Protein AF-A0AAD5G7F1-F1 (afdb_monomer_lite)

InterPro domains:
  IPR023213 Chloramphenicol acetyltransferase-like domain superfamily [G3DSA:3.30.559.10] (1-85)
  IPR023213 Chloramphenicol acetyltransferase-like domain superfamily [G3DSA:3.30.559.10] (129-311)
  IPR050317 Plant and Fungal Acyltransferase [PTHR31642] (101-298)

Sequence (312 aa):
MKVVVRESTMVRPAEESPIVNLWNSCLDLTAAKLHTRGVYFYRSSGAPNFFDLNVMKDALSRVLVAFYPMAGRFKQGEDGRLVIVTYFKCGGVSLGYGFEHHRTLLRARDPPRPVFKHIEYQPDPTSLQAPLDETKIIFSKFKLTRSQLNVLKEKSKEDGNMINYSSFEILSGHVWKCVCKARGLPNDMEIKLNFPVDARDRLQPPLPQGYFGNAVFITSAIATSGEIQSKPLWYAASKVHEALARMKNDYLKSALDYLEQHNCKKPEVNYKYTNLLIVSWARLPIHDADFGWGRPIFMGRVGIPTAGCCRA

Radius of gyration: 22.48 Å; chains: 1; bounding box: 61×42×65 Å

pLDDT: mean 85.31, std 14.45, range [26.89, 98.31]

Organism: Ambrosia artemisiifolia (NCBI:txid4212)

Foldseek 3Di:
DDDDDPDDDLQAAPADADFDWQAAALLQVACPVVDFDKDFADDFPPDPCGVPVVLVSVVVNPVCRQVVLVSWDWDQDPVRGITTGGDDDDDDDDDDDDADSRNVVLAADVLQDQPDDAPQQDDDPCLPPDPPDPDDFDDDDDDDDPVNLVVLQVLLCPPNDPDHFDSCLSVLLVVLLVVLVVQVDDQQDKAKEKEKDQCQVQAVVHNDDNHPGRRIDIWIFIDGSNCSNPPTSNVSSVSVVVRRVCSHHSNSSSVSSVCVVVVSDGDDDQQAHRYAYEYECPPPVQQVPDSPRHTTPDMDTDDDRRHRYHYD

Secondary structure (DSSP, 8-state):
-------------SS-----EEEPPHHHHHGGGT--EEEEE------TTTT-HHHHHHHHHHHHHHTGGGG-EEEE-TTS-EEEE-----------------GGGGPPPSS----S--GGGS--GGGG-----------------HHHHHHHHHGGGGGG------HHHHHHHHHHHHHHHHHT--TT-EEEEEEEEE-TTTSSSPPPTT--S--EEEEEEEEEHHHHHHS-HHHHHHHHHHHHHH-SHHHHHHHHHHHHHTTT------TTTT-EEEE--TTS-TT----SS---SEEEEES---TTEEE-

Structure (mmCIF, N/CA/C/O backbone):
data_AF-A0AAD5G7F1-F1
#
_entry.id   AF-A0AAD5G7F1-F1
#
loop_
_atom_site.group_PDB
_atom_site.id
_atom_site.type_symbol
_atom_site.label_atom_id
_atom_site.label_alt_id
_atom_site.label_comp_id
_atom_site.label_asym_id
_atom_site.label_entity_id
_atom_site.label_seq_id
_atom_site.pdbx_PDB_ins_code
_atom_site.Cartn_x
_atom_site.Cartn_y
_atom_site.Cartn_z
_atom_site.occupancy
_atom_site.B_iso_or_equiv
_atom_site.auth_seq_id
_atom_site.auth_comp_id
_atom_site.auth_asym_id
_atom_site.auth_atom_id
_atom_site.pdbx_PDB_model_num
ATOM 1 N N . MET A 1 1 ? 25.848 17.393 3.887 1.00 71.44 1 MET A N 1
ATOM 2 C CA . MET A 1 1 ? 26.324 16.524 2.786 1.00 71.44 1 MET A CA 1
ATOM 3 C C . MET A 1 1 ? 26.004 17.211 1.468 1.00 71.44 1 MET A C 1
ATOM 5 O O . MET A 1 1 ? 24.862 17.612 1.290 1.00 71.44 1 MET A O 1
ATOM 9 N N . LYS A 1 2 ? 26.989 17.401 0.584 1.00 86.56 2 LYS A N 1
ATOM 10 C CA . LYS A 1 2 ? 26.783 18.004 -0.743 1.00 86.56 2 LYS A CA 1
ATOM 11 C C . LYS A 1 2 ? 26.551 16.883 -1.756 1.00 86.56 2 LYS A C 1
ATOM 13 O O . LYS A 1 2 ? 27.372 15.977 -1.844 1.00 86.56 2 LYS A O 1
ATOM 18 N N . VAL A 1 3 ? 25.442 16.936 -2.488 1.00 85.69 3 VAL A N 1
ATOM 19 C CA . VAL A 1 3 ? 25.128 15.999 -3.578 1.00 85.69 3 VAL A CA 1
ATOM 20 C C . VAL A 1 3 ? 25.291 16.749 -4.894 1.00 85.69 3 VAL A C 1
ATOM 22 O O . VAL A 1 3 ? 24.765 17.850 -5.036 1.00 85.69 3 VAL A O 1
ATOM 25 N N . VAL A 1 4 ? 26.040 16.175 -5.836 1.00 90.12 4 VAL A N 1
ATOM 26 C CA . VAL A 1 4 ? 26.286 16.761 -7.161 1.00 90.12 4 VAL A CA 1
ATOM 27 C C . VAL A 1 4 ? 25.905 15.734 -8.215 1.00 90.12 4 VAL A C 1
ATOM 29 O O . VAL A 1 4 ? 26.398 14.607 -8.187 1.00 90.12 4 VAL A O 1
ATOM 32 N N . VAL A 1 5 ? 25.028 16.122 -9.139 1.00 88.12 5 VAL A N 1
ATOM 33 C CA . VAL A 1 5 ? 24.661 15.288 -10.286 1.00 88.12 5 VAL A CA 1
ATOM 34 C C . VAL A 1 5 ? 25.849 15.238 -11.242 1.00 88.12 5 VAL A C 1
ATOM 36 O O . VAL A 1 5 ? 26.347 16.280 -11.662 1.00 88.12 5 VAL A O 1
ATOM 39 N N . ARG A 1 6 ? 26.323 14.029 -11.553 1.00 88.31 6 ARG A N 1
ATOM 40 C CA . ARG A 1 6 ? 27.421 13.804 -12.507 1.00 88.31 6 ARG A CA 1
ATOM 41 C C . ARG A 1 6 ? 26.917 13.517 -13.915 1.00 88.31 6 ARG A C 1
ATOM 43 O O . ARG A 1 6 ? 27.520 13.980 -14.871 1.00 88.31 6 ARG A O 1
ATOM 50 N N . GLU A 1 7 ? 25.809 12.794 -14.025 1.00 89.81 7 GLU A N 1
ATOM 51 C CA . GLU A 1 7 ? 25.190 12.433 -15.296 1.00 89.81 7 GLU A CA 1
ATOM 52 C C . GLU A 1 7 ? 23.664 12.341 -15.132 1.00 89.81 7 GLU A C 1
ATOM 54 O O . GLU A 1 7 ? 23.169 12.017 -14.050 1.00 89.81 7 GLU A O 1
ATOM 59 N N . SER A 1 8 ? 22.926 12.628 -16.206 1.00 90.25 8 SER A N 1
ATOM 60 C CA . SER A 1 8 ? 21.484 12.405 -16.333 1.00 90.25 8 SER A CA 1
ATOM 61 C C . SER A 1 8 ? 21.195 11.864 -17.732 1.00 90.25 8 SER A C 1
ATOM 63 O O . SER A 1 8 ? 21.595 12.475 -18.722 1.00 90.25 8 SER A O 1
ATOM 65 N N . THR A 1 9 ? 20.508 10.725 -17.821 1.00 89.56 9 THR A N 1
ATOM 66 C CA . THR A 1 9 ? 20.287 10.012 -19.088 1.00 89.56 9 THR A CA 1
ATOM 67 C C . THR A 1 9 ? 18.846 9.524 -19.178 1.00 89.56 9 THR A C 1
ATOM 69 O O . THR A 1 9 ? 18.313 8.956 -18.225 1.00 89.56 9 THR A O 1
ATOM 72 N N . MET A 1 10 ? 18.219 9.689 -20.344 1.00 90.75 10 MET A N 1
ATOM 73 C CA . MET A 1 10 ? 16.926 9.073 -20.653 1.00 90.75 10 MET A CA 1
ATOM 74 C C . MET A 1 10 ? 17.156 7.677 -21.245 1.00 90.75 10 MET A C 1
ATOM 76 O O . MET A 1 10 ? 17.417 7.550 -22.440 1.00 90.75 10 MET A O 1
ATOM 80 N N . VAL A 1 11 ? 17.066 6.636 -20.416 1.00 91.00 11 VAL A N 1
ATOM 81 C CA . VAL A 1 11 ? 17.175 5.239 -20.868 1.00 91.00 11 VAL A CA 1
ATOM 82 C C . VAL A 1 11 ? 15.866 4.813 -21.537 1.00 91.00 11 VAL A C 1
ATOM 84 O O . VAL A 1 11 ? 14.783 5.027 -20.991 1.00 91.00 11 VAL A O 1
ATOM 87 N N . ARG A 1 12 ? 15.966 4.233 -22.733 1.00 92.00 12 ARG A N 1
ATOM 88 C CA . ARG A 1 12 ? 14.833 3.710 -23.512 1.00 92.00 12 ARG A CA 1
ATOM 89 C C . ARG A 1 12 ? 14.825 2.175 -23.459 1.00 92.00 12 ARG A C 1
ATOM 91 O O . ARG A 1 12 ? 15.870 1.607 -23.138 1.00 92.00 12 ARG A O 1
ATOM 98 N N . PRO A 1 13 ? 13.693 1.510 -23.762 1.00 93.25 13 PRO A N 1
ATOM 99 C CA . PRO A 1 13 ? 13.686 0.069 -24.003 1.00 93.25 13 PRO A CA 1
ATOM 100 C C . PRO A 1 13 ? 14.769 -0.331 -25.016 1.00 93.25 13 PRO A C 1
ATOM 102 O O . PRO A 1 13 ? 15.014 0.409 -25.969 1.00 93.25 13 PRO A O 1
ATOM 105 N N . ALA A 1 14 ? 15.432 -1.466 -24.783 1.00 91.94 14 ALA A N 1
ATOM 106 C CA . ALA A 1 14 ? 16.496 -1.975 -25.654 1.00 91.94 14 ALA A CA 1
ATOM 107 C C . ALA A 1 14 ? 15.973 -2.404 -27.034 1.00 91.94 14 ALA A C 1
ATOM 109 O O . ALA A 1 14 ? 16.701 -2.350 -28.020 1.00 91.94 14 ALA A O 1
ATOM 110 N N . GLU A 1 15 ? 14.705 -2.803 -27.084 1.00 89.75 15 GLU A N 1
ATOM 111 C CA . GLU A 1 15 ? 14.003 -3.287 -28.268 1.00 89.75 15 GLU A CA 1
ATOM 112 C C . GLU A 1 15 ? 12.692 -2.518 -28.450 1.00 89.75 15 GLU A C 1
ATOM 114 O O . GLU A 1 15 ? 12.230 -1.801 -27.551 1.00 89.75 15 GLU A O 1
ATOM 119 N N . GLU A 1 16 ? 12.077 -2.667 -29.621 1.00 85.06 16 GLU A N 1
ATOM 120 C CA . GLU A 1 16 ? 10.782 -2.063 -29.897 1.00 85.06 16 GLU A CA 1
ATOM 121 C C . GLU A 1 16 ? 9.713 -2.619 -28.949 1.00 85.06 16 GLU A C 1
ATOM 123 O O . GLU A 1 16 ? 9.695 -3.800 -28.594 1.00 85.06 16 GLU A O 1
ATOM 128 N N . SER A 1 17 ? 8.819 -1.738 -28.506 1.00 81.75 17 SER A N 1
ATOM 129 C CA . SER A 1 17 ? 7.751 -2.086 -27.572 1.00 81.75 17 SER A CA 1
ATOM 130 C C . SER A 1 17 ? 6.394 -1.688 -28.141 1.00 81.75 17 SER A C 1
ATOM 132 O O . SER A 1 17 ? 6.320 -0.739 -28.928 1.00 81.75 17 SER A O 1
ATOM 134 N N . PRO A 1 18 ? 5.307 -2.380 -27.753 1.00 84.31 18 PRO A N 1
ATOM 135 C CA . PRO A 1 18 ? 3.974 -2.064 -28.243 1.00 84.31 18 PRO A CA 1
ATOM 136 C C . PRO A 1 18 ? 3.615 -0.592 -28.029 1.00 84.31 18 PRO A C 1
ATOM 138 O O . PRO A 1 18 ? 3.772 -0.053 -26.930 1.00 84.31 18 PRO A O 1
A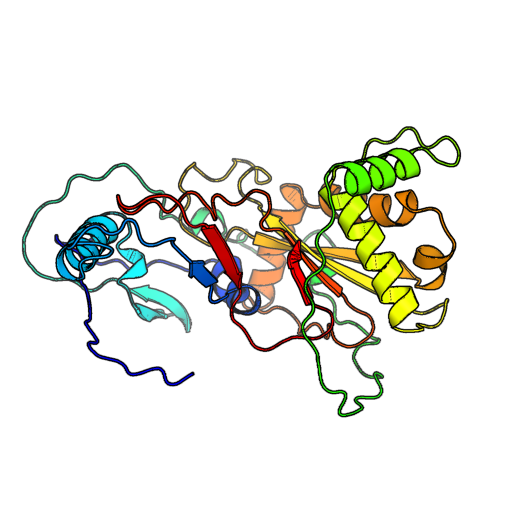TOM 141 N N . ILE A 1 19 ? 3.090 0.047 -29.075 1.00 82.56 19 ILE A N 1
ATOM 142 C CA . ILE A 1 19 ? 2.521 1.397 -29.019 1.00 82.56 19 ILE A CA 1
ATOM 143 C C . ILE A 1 19 ? 1.034 1.246 -28.720 1.00 82.56 19 ILE A C 1
ATOM 145 O O . ILE A 1 19 ? 0.246 0.898 -29.598 1.00 82.56 19 ILE A O 1
ATOM 149 N N . VAL A 1 20 ? 0.654 1.467 -27.465 1.00 84.19 20 VAL A N 1
ATOM 150 C CA . VAL A 1 20 ? -0.713 1.245 -26.986 1.00 84.19 20 VAL A CA 1
ATOM 151 C C . VAL A 1 20 ? -1.160 2.364 -26.053 1.00 84.19 20 VAL A C 1
ATOM 153 O O . VAL A 1 20 ? -0.359 2.969 -25.338 1.00 84.19 20 VAL A O 1
ATOM 156 N N . ASN A 1 21 ? -2.470 2.612 -26.043 1.00 82.50 21 ASN A N 1
ATOM 157 C CA . ASN A 1 21 ? -3.124 3.461 -25.054 1.00 82.50 21 ASN A CA 1
ATOM 158 C C . ASN A 1 21 ? -3.635 2.572 -23.917 1.00 82.50 21 ASN A C 1
ATOM 160 O O . ASN A 1 21 ? -4.675 1.924 -24.037 1.00 82.50 21 ASN A O 1
ATOM 164 N N . LEU A 1 22 ? -2.906 2.532 -22.806 1.00 85.62 22 LEU A N 1
ATOM 165 C CA . LEU A 1 22 ? -3.297 1.747 -21.640 1.00 85.62 22 LEU A CA 1
ATOM 166 C C . LEU A 1 22 ? -4.287 2.542 -20.789 1.00 85.62 22 LEU A C 1
ATOM 168 O O . LEU A 1 22 ? -3.953 3.581 -20.210 1.00 85.62 22 LEU A O 1
ATOM 172 N N . TRP A 1 23 ? -5.509 2.024 -20.705 1.00 88.81 23 TRP A N 1
ATOM 173 C CA . TRP A 1 23 ? -6.571 2.559 -19.859 1.00 88.81 23 TRP A CA 1
ATOM 174 C C . TRP A 1 23 ? -6.216 2.430 -18.370 1.00 88.81 23 TRP A C 1
ATOM 176 O O . TRP A 1 23 ? -5.774 1.371 -17.930 1.00 88.81 23 TRP A O 1
ATOM 186 N N . ASN A 1 24 ? -6.442 3.481 -17.578 1.00 87.44 24 ASN A N 1
ATOM 187 C CA . ASN A 1 24 ? -6.218 3.458 -16.129 1.00 87.44 24 ASN A CA 1
ATOM 188 C C . ASN A 1 24 ? -7.506 3.158 -15.360 1.00 87.44 24 ASN A C 1
ATOM 190 O O . ASN A 1 24 ? -8.530 3.806 -15.579 1.00 87.44 24 ASN A O 1
ATOM 194 N N . SER A 1 25 ? -7.445 2.245 -14.391 1.00 91.44 25 SER A N 1
ATOM 195 C CA . SER A 1 25 ? -8.551 2.006 -13.456 1.00 91.44 25 SER A CA 1
ATOM 196 C C . SER A 1 25 ? -8.737 3.174 -12.481 1.00 91.44 25 SER A C 1
ATOM 198 O O . SER A 1 25 ? -7.824 3.979 -12.286 1.00 91.44 25 SER A O 1
ATOM 200 N N . CYS A 1 26 ? -9.886 3.263 -11.798 1.00 91.50 26 CYS A N 1
ATOM 201 C CA . CYS A 1 26 ? -10.032 4.248 -10.718 1.00 91.50 26 CYS A CA 1
ATOM 202 C C . CYS A 1 26 ? -8.978 4.053 -9.612 1.00 91.50 26 CYS A C 1
ATOM 204 O O . CYS A 1 26 ? -8.586 5.012 -8.943 1.00 91.50 26 CYS A O 1
ATOM 206 N N . LEU A 1 27 ? -8.478 2.830 -9.411 1.00 91.19 27 LEU A N 1
ATOM 207 C CA . LEU A 1 27 ? -7.400 2.581 -8.455 1.00 91.19 27 LEU A CA 1
ATOM 208 C C . LEU A 1 27 ? -6.067 3.156 -8.931 1.00 91.19 27 LEU A C 1
ATOM 210 O O . LEU A 1 27 ? -5.314 3.662 -8.106 1.00 91.19 27 LEU A O 1
ATOM 214 N N . ASP A 1 28 ? -5.799 3.158 -10.236 1.00 88.88 28 ASP A N 1
ATOM 215 C CA . ASP A 1 28 ? -4.615 3.809 -10.804 1.00 88.88 28 ASP A CA 1
ATOM 216 C C . ASP A 1 28 ? -4.677 5.328 -10.665 1.00 88.88 28 ASP A C 1
ATOM 218 O O . ASP A 1 28 ? -3.714 5.954 -10.223 1.00 88.88 28 ASP A O 1
ATOM 222 N N . LEU A 1 29 ? -5.839 5.915 -10.958 1.00 86.12 29 LEU A N 1
ATOM 223 C CA . LEU A 1 29 ? -6.051 7.361 -10.873 1.00 86.12 29 LEU A CA 1
ATOM 224 C C . LEU A 1 29 ? -5.995 7.877 -9.427 1.00 86.12 29 LEU A C 1
ATOM 226 O O . LEU A 1 29 ? -5.575 9.005 -9.176 1.00 86.12 29 LEU A O 1
ATOM 230 N N . THR A 1 30 ? -6.360 7.040 -8.453 1.00 82.94 30 THR A N 1
ATOM 231 C CA . THR A 1 30 ? -6.379 7.417 -7.030 1.00 82.94 30 THR A CA 1
ATOM 232 C C . THR A 1 30 ? -5.113 7.035 -6.255 1.00 82.94 30 THR A C 1
ATOM 234 O O . THR A 1 30 ? -4.977 7.408 -5.086 1.00 82.94 30 THR A O 1
ATOM 237 N N . ALA A 1 31 ? -4.171 6.311 -6.868 1.00 73.75 31 ALA A N 1
ATOM 238 C CA . ALA A 1 31 ? -2.979 5.785 -6.195 1.00 73.75 31 ALA A CA 1
ATOM 239 C C . ALA A 1 31 ? -1.938 6.850 -5.810 1.00 73.75 31 ALA A C 1
ATOM 241 O O . ALA A 1 31 ? -1.076 6.589 -4.966 1.00 73.75 31 ALA A O 1
ATOM 242 N N . ALA A 1 32 ? -2.017 8.059 -6.378 1.00 58.75 32 ALA A N 1
ATOM 243 C CA . ALA A 1 32 ? -1.009 9.110 -6.215 1.00 58.75 32 ALA A CA 1
ATOM 244 C C . ALA A 1 32 ? -0.666 9.427 -4.744 1.00 58.75 32 ALA A C 1
ATOM 246 O O . ALA A 1 32 ? 0.494 9.679 -4.425 1.00 58.75 32 ALA A O 1
ATOM 247 N N . LYS A 1 33 ? -1.637 9.331 -3.821 1.00 56.88 33 LYS A N 1
ATOM 248 C CA . LYS A 1 33 ? -1.428 9.599 -2.382 1.00 56.88 33 LYS A CA 1
ATOM 249 C C . LYS A 1 33 ? -0.606 8.514 -1.659 1.00 56.88 33 LYS A C 1
ATOM 251 O O . LYS A 1 33 ? -0.065 8.764 -0.582 1.00 56.88 33 LYS A O 1
ATOM 256 N N . LEU A 1 34 ? -0.494 7.310 -2.226 1.00 58.50 34 LEU A N 1
ATOM 257 C CA . LEU A 1 34 ? 0.314 6.211 -1.679 1.00 58.50 34 LEU A CA 1
ATOM 258 C C . LEU A 1 34 ? 1.703 6.112 -2.313 1.00 58.50 34 LEU A C 1
ATOM 260 O O . LEU A 1 34 ? 2.607 5.548 -1.681 1.00 58.50 34 LEU A O 1
ATOM 264 N N . HIS A 1 35 ? 1.878 6.681 -3.511 1.00 67.06 35 HIS A N 1
ATOM 265 C CA . HIS A 1 35 ? 3.152 6.689 -4.217 1.00 67.06 35 HIS A CA 1
ATOM 266 C C . HIS A 1 35 ? 4.261 7.254 -3.334 1.00 67.06 35 HIS A C 1
ATOM 268 O O . HIS A 1 35 ? 4.068 8.175 -2.533 1.00 67.06 35 HIS A O 1
ATOM 274 N N . THR A 1 36 ? 5.448 6.673 -3.457 1.00 68.31 36 THR A N 1
ATOM 275 C CA . THR A 1 36 ? 6.585 7.136 -2.690 1.00 68.31 36 THR A CA 1
ATOM 276 C C . THR A 1 36 ? 7.897 6.932 -3.374 1.00 68.31 36 THR A C 1
ATOM 278 O O . THR A 1 36 ? 8.096 5.978 -4.114 1.00 68.31 36 THR A O 1
ATOM 281 N N . ARG A 1 37 ? 8.833 7.793 -2.999 1.00 76.12 37 ARG A N 1
ATOM 282 C CA . ARG A 1 37 ? 10.242 7.589 -3.267 1.00 76.12 37 ARG A CA 1
ATOM 283 C C . ARG A 1 37 ? 10.793 6.624 -2.220 1.00 76.12 37 ARG A C 1
ATOM 285 O O . ARG A 1 37 ? 10.456 6.734 -1.036 1.00 76.12 37 ARG A O 1
ATOM 292 N N . GLY A 1 38 ? 11.583 5.664 -2.675 1.00 79.12 38 GLY A N 1
ATOM 293 C CA . GLY A 1 38 ? 12.376 4.771 -1.843 1.00 79.12 38 GLY A CA 1
ATOM 294 C C . GLY A 1 38 ? 13.858 5.016 -2.102 1.00 79.12 38 GLY A C 1
ATOM 295 O O . GLY A 1 38 ? 14.227 5.486 -3.176 1.00 79.12 38 GLY A O 1
ATOM 296 N N . VAL A 1 39 ? 14.699 4.714 -1.121 1.00 84.69 39 VAL A N 1
ATOM 297 C CA . VAL A 1 39 ? 16.154 4.678 -1.258 1.00 84.69 39 VAL A CA 1
ATOM 298 C C . VAL A 1 39 ? 16.645 3.334 -0.761 1.00 84.69 39 VAL A C 1
ATOM 300 O O . VAL A 1 39 ? 16.219 2.850 0.289 1.00 84.69 39 VAL A O 1
ATOM 303 N N . TYR A 1 40 ? 17.552 2.762 -1.538 1.00 87.38 40 TYR A N 1
ATOM 304 C CA . TYR A 1 40 ? 18.261 1.535 -1.235 1.00 87.38 40 TYR A CA 1
ATOM 305 C C . TYR A 1 40 ? 19.709 1.884 -0.910 1.00 87.38 40 TYR A C 1
ATOM 307 O O . TYR A 1 40 ? 20.323 2.697 -1.600 1.00 87.38 40 TYR A O 1
ATOM 315 N N . PHE A 1 41 ? 20.251 1.263 0.129 1.00 89.44 41 PHE A N 1
ATOM 316 C CA . PHE A 1 41 ? 21.659 1.356 0.484 1.00 89.44 41 PHE A CA 1
ATOM 317 C C . PHE A 1 41 ? 22.306 -0.004 0.285 1.00 89.44 41 PHE A C 1
ATOM 319 O O . PHE A 1 41 ? 21.796 -1.013 0.772 1.00 89.44 41 PHE A O 1
ATOM 326 N N . TYR A 1 42 ? 23.452 -0.005 -0.383 1.00 92.19 42 TYR A N 1
ATOM 327 C CA . TYR A 1 42 ? 24.270 -1.185 -0.628 1.00 92.19 42 TYR A CA 1
ATOM 328 C C . TYR A 1 42 ? 25.613 -1.006 0.064 1.00 92.19 42 TYR A C 1
ATOM 330 O O . TYR A 1 42 ? 26.134 0.107 0.165 1.00 92.19 42 TYR A O 1
ATOM 338 N N . ARG A 1 43 ? 26.170 -2.105 0.568 1.00 91.94 43 ARG A N 1
ATOM 339 C CA . ARG A 1 43 ? 27.540 -2.116 1.078 1.00 91.94 43 ARG A CA 1
ATOM 340 C C . ARG A 1 43 ? 28.481 -2.260 -0.114 1.00 91.94 43 ARG A C 1
ATOM 342 O O . ARG A 1 43 ? 28.245 -3.122 -0.950 1.00 91.94 43 ARG A O 1
ATOM 349 N N . SER A 1 44 ? 29.527 -1.435 -0.180 1.00 91.19 44 SER A N 1
ATOM 350 C CA . SER A 1 44 ? 30.559 -1.596 -1.210 1.00 91.19 44 SER A CA 1
ATOM 351 C C . SER A 1 44 ? 31.181 -2.985 -1.110 1.00 91.19 44 SER A C 1
ATOM 353 O O . SER A 1 44 ? 31.571 -3.405 -0.019 1.00 91.19 44 SER A O 1
ATOM 355 N N . SER A 1 45 ? 31.279 -3.678 -2.243 1.00 84.88 45 SER A N 1
ATOM 356 C CA . SER A 1 45 ? 31.995 -4.952 -2.346 1.00 84.88 45 SER A CA 1
ATOM 357 C C . SER A 1 45 ? 33.507 -4.771 -2.518 1.00 84.88 45 SER A C 1
ATOM 359 O O . SER A 1 45 ? 34.238 -5.754 -2.512 1.00 84.88 45 SER A O 1
ATOM 361 N N . GLY A 1 46 ? 33.984 -3.533 -2.710 1.00 89.69 46 GLY A N 1
ATOM 362 C CA . GLY A 1 46 ? 35.371 -3.242 -3.089 1.00 89.69 46 GLY A CA 1
ATOM 363 C C . GLY A 1 46 ? 35.698 -3.547 -4.557 1.00 89.69 46 GLY A C 1
ATOM 364 O O . GLY A 1 46 ? 36.810 -3.268 -4.995 1.00 89.69 46 GLY A O 1
ATOM 365 N N . ALA A 1 47 ? 34.747 -4.084 -5.329 1.00 90.31 47 ALA A N 1
ATOM 366 C CA . ALA A 1 47 ? 34.944 -4.356 -6.747 1.00 90.31 47 ALA A CA 1
ATOM 367 C C . ALA A 1 47 ? 35.098 -3.044 -7.547 1.00 90.31 47 ALA A C 1
ATOM 369 O O . ALA A 1 47 ? 34.342 -2.097 -7.308 1.00 90.31 47 ALA A O 1
ATOM 370 N N . PRO A 1 48 ? 36.015 -2.978 -8.532 1.00 91.00 48 PRO A N 1
ATOM 371 C CA . PRO A 1 48 ? 36.248 -1.761 -9.315 1.00 91.00 48 PRO A CA 1
ATOM 372 C C . PRO A 1 48 ? 35.039 -1.355 -10.171 1.00 91.00 48 PRO A C 1
ATOM 374 O O . PRO A 1 48 ? 34.896 -0.188 -10.516 1.00 91.00 48 PRO A O 1
ATOM 377 N N . ASN A 1 49 ? 34.152 -2.302 -10.482 1.00 92.69 49 ASN A N 1
ATOM 378 C CA . ASN A 1 49 ? 32.921 -2.092 -11.242 1.00 92.69 49 ASN A CA 1
ATOM 379 C C . ASN A 1 49 ? 31.667 -1.994 -10.352 1.00 92.69 49 ASN A C 1
ATOM 381 O O . ASN A 1 49 ? 30.563 -2.214 -10.843 1.00 92.69 49 ASN A O 1
ATOM 385 N N . PHE A 1 50 ? 31.809 -1.744 -9.044 1.00 92.06 50 PHE A N 1
ATOM 386 C CA . PHE A 1 50 ? 30.671 -1.664 -8.126 1.00 92.06 50 PHE A CA 1
ATOM 387 C C . PHE A 1 50 ? 29.655 -0.607 -8.589 1.00 92.06 50 PHE A C 1
ATOM 389 O O . PHE A 1 50 ? 29.966 0.584 -8.603 1.00 92.06 50 PHE A O 1
ATOM 396 N N . PHE A 1 51 ? 28.439 -1.047 -8.941 1.00 91.88 51 PHE A N 1
ATOM 397 C CA . PHE A 1 51 ? 27.387 -0.204 -9.528 1.00 91.88 51 PHE A CA 1
ATOM 398 C C . PHE A 1 51 ? 27.834 0.552 -10.792 1.00 91.88 51 PHE A C 1
ATOM 400 O O . PHE A 1 51 ? 27.529 1.734 -10.964 1.00 91.88 51 PHE A O 1
ATOM 407 N N . ASP A 1 52 ? 28.543 -0.137 -11.691 1.00 94.50 52 ASP A N 1
ATOM 408 C CA . ASP A 1 52 ? 28.926 0.421 -12.989 1.00 94.50 52 ASP A CA 1
ATOM 409 C C . ASP A 1 52 ? 27.714 0.987 -13.755 1.00 94.50 52 ASP A C 1
ATOM 411 O O . ASP A 1 52 ? 26.687 0.326 -13.938 1.00 94.50 52 ASP A O 1
ATOM 415 N N . LEU A 1 53 ? 27.835 2.236 -14.215 1.00 92.50 53 LEU A N 1
ATOM 416 C CA . LEU A 1 53 ? 26.728 2.965 -14.835 1.00 92.50 53 LEU A CA 1
ATOM 417 C C . LEU A 1 53 ? 26.286 2.350 -16.164 1.00 92.50 53 LEU A C 1
ATOM 419 O O . LEU A 1 53 ? 25.095 2.399 -16.475 1.00 92.50 53 LEU A O 1
ATOM 423 N N . ASN A 1 54 ? 27.209 1.794 -16.948 1.00 95.38 54 ASN A N 1
ATOM 424 C CA . ASN A 1 54 ? 26.879 1.216 -18.245 1.00 95.38 54 ASN A CA 1
ATOM 425 C C . ASN A 1 54 ? 26.126 -0.096 -18.054 1.00 95.38 54 ASN A C 1
ATOM 427 O O . ASN A 1 54 ? 25.067 -0.264 -18.652 1.00 95.38 54 ASN A O 1
ATOM 431 N N . VAL A 1 55 ? 26.595 -0.953 -17.140 1.00 95.31 55 VAL A N 1
ATOM 432 C CA . VAL A 1 55 ? 25.893 -2.188 -16.757 1.00 95.31 55 VAL A CA 1
ATOM 433 C C . VAL A 1 55 ? 24.477 -1.880 -16.263 1.00 95.31 55 VAL A C 1
ATOM 435 O O . VAL A 1 55 ? 23.518 -2.523 -16.685 1.00 95.31 55 VAL A O 1
ATOM 438 N N . MET A 1 56 ? 24.313 -0.859 -15.415 1.00 94.44 56 MET A N 1
ATOM 439 C CA . MET A 1 56 ? 23.001 -0.476 -14.881 1.00 94.44 56 MET A CA 1
ATOM 440 C C . MET A 1 56 ? 22.053 0.078 -15.956 1.00 94.44 56 MET A C 1
ATOM 442 O O . MET A 1 56 ? 20.871 -0.275 -15.969 1.00 94.44 56 MET A O 1
ATOM 446 N N . LYS A 1 57 ? 22.542 0.934 -16.866 1.00 94.94 57 LYS A N 1
ATOM 447 C CA . LYS A 1 57 ? 21.738 1.490 -17.974 1.00 94.94 57 LYS A CA 1
ATOM 448 C C . LYS A 1 57 ? 21.299 0.401 -18.951 1.00 94.94 57 LYS A C 1
ATOM 450 O O . LYS A 1 57 ? 20.143 0.390 -19.363 1.00 94.94 57 LYS A O 1
ATOM 455 N N . ASP A 1 58 ? 22.211 -0.501 -19.285 1.00 96.12 58 ASP A N 1
ATOM 456 C CA . ASP A 1 58 ? 21.990 -1.629 -20.188 1.00 96.12 58 ASP A CA 1
ATOM 457 C C . ASP A 1 58 ? 21.028 -2.677 -19.591 1.00 96.12 58 ASP A C 1
ATOM 459 O O . ASP A 1 58 ? 20.112 -3.162 -20.254 1.00 96.12 58 ASP A O 1
ATOM 463 N N . ALA A 1 59 ? 21.138 -2.967 -18.292 1.00 95.19 59 ALA A N 1
ATOM 464 C CA . ALA A 1 59 ? 20.153 -3.800 -17.605 1.00 95.19 59 ALA A CA 1
ATOM 465 C C . ALA A 1 59 ? 18.760 -3.144 -17.583 1.00 95.19 59 ALA A C 1
ATOM 467 O O . ALA A 1 59 ? 17.757 -3.813 -17.840 1.00 95.19 59 ALA A O 1
ATOM 468 N N . LEU A 1 60 ? 18.685 -1.834 -17.314 1.00 94.25 60 LEU A N 1
ATOM 469 C CA . LEU A 1 60 ? 17.421 -1.098 -17.306 1.00 94.25 60 LEU A CA 1
ATOM 470 C C . LEU A 1 60 ? 16.760 -1.079 -18.692 1.00 94.25 60 LEU A C 1
ATOM 472 O O . LEU A 1 60 ? 15.554 -1.305 -18.777 1.00 94.25 60 LEU A O 1
ATOM 476 N N . SER A 1 61 ? 17.516 -0.844 -19.768 1.00 96.00 61 SER A N 1
ATOM 477 C CA . SER A 1 61 ? 16.961 -0.830 -21.128 1.00 96.00 61 SER A CA 1
ATOM 478 C C . SER A 1 61 ? 16.335 -2.178 -21.497 1.00 96.00 61 SER A C 1
ATOM 480 O O . SER A 1 61 ? 15.227 -2.200 -22.032 1.00 96.00 61 SER A O 1
ATOM 482 N N . ARG A 1 62 ? 16.967 -3.304 -21.137 1.00 95.38 62 ARG A N 1
ATOM 483 C CA . 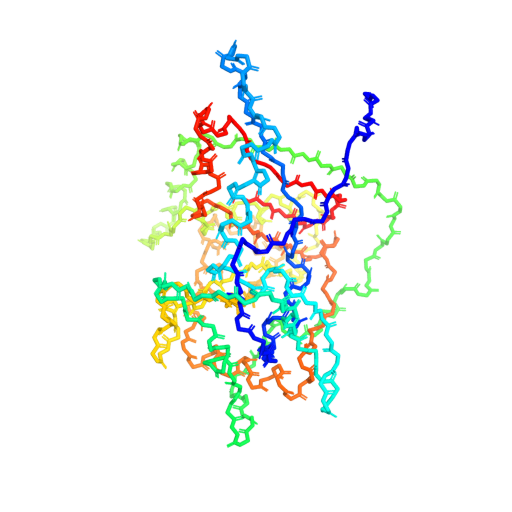ARG A 1 62 ? 16.392 -4.646 -21.340 1.00 95.38 62 ARG A CA 1
ATOM 484 C C . ARG A 1 62 ? 15.110 -4.873 -20.545 1.00 95.38 62 ARG A C 1
ATOM 486 O O . ARG A 1 62 ? 14.121 -5.346 -21.096 1.00 95.38 62 ARG A O 1
ATOM 493 N N . VAL A 1 63 ? 15.090 -4.511 -19.260 1.00 92.75 63 VAL A N 1
ATOM 494 C CA . VAL A 1 63 ? 13.898 -4.684 -18.406 1.00 92.75 63 VAL A CA 1
ATOM 495 C C . VAL A 1 63 ? 12.713 -3.872 -18.935 1.00 92.75 63 VAL A C 1
ATOM 497 O O . VAL A 1 63 ? 11.573 -4.336 -18.896 1.00 92.75 63 VAL A O 1
ATOM 500 N N . LEU A 1 64 ? 12.969 -2.679 -19.477 1.00 91.31 64 LEU A N 1
ATOM 501 C CA . LEU A 1 64 ? 11.936 -1.823 -20.058 1.00 91.31 64 LEU A CA 1
ATOM 502 C C . LEU A 1 64 ? 11.277 -2.406 -21.317 1.00 91.31 64 LEU A C 1
ATOM 504 O O . LEU A 1 64 ? 10.235 -1.892 -21.705 1.00 91.31 64 LEU A O 1
ATOM 508 N N . VAL A 1 65 ? 11.811 -3.465 -21.933 1.00 89.44 65 VAL A N 1
ATOM 509 C CA . VAL A 1 65 ? 11.119 -4.173 -23.026 1.00 89.44 65 VAL A CA 1
ATOM 510 C C . VAL A 1 65 ? 9.877 -4.885 -22.482 1.00 89.44 65 VAL A C 1
ATOM 512 O O . VAL A 1 65 ? 8.765 -4.653 -22.952 1.00 89.44 65 VAL A O 1
ATOM 515 N N . ALA A 1 66 ? 10.037 -5.675 -21.417 1.00 87.44 66 ALA A N 1
ATOM 516 C CA . ALA A 1 66 ? 8.923 -6.367 -20.766 1.00 87.44 66 ALA A CA 1
ATOM 517 C C . ALA A 1 66 ? 8.033 -5.412 -19.949 1.00 87.44 66 ALA A C 1
ATOM 519 O O . ALA A 1 66 ? 6.818 -5.578 -19.884 1.00 87.44 66 ALA A O 1
ATOM 520 N N . PHE A 1 67 ? 8.626 -4.374 -19.353 1.00 88.81 67 PHE A N 1
ATOM 521 C CA . PHE A 1 67 ? 7.925 -3.358 -18.563 1.00 88.81 67 PHE A CA 1
ATOM 522 C C . PHE A 1 67 ? 7.731 -2.048 -19.335 1.00 88.81 67 PHE A C 1
ATOM 524 O O . PHE A 1 67 ? 7.800 -0.958 -18.760 1.00 88.81 67 PHE A O 1
ATOM 531 N N . TYR A 1 68 ? 7.442 -2.142 -20.633 1.00 88.12 68 TYR A N 1
ATOM 532 C CA . TYR A 1 68 ? 7.303 -0.996 -21.534 1.00 88.12 68 TYR A CA 1
ATOM 533 C C . TYR A 1 68 ? 6.347 0.120 -21.066 1.00 88.12 68 TYR A C 1
ATOM 535 O O . TYR A 1 68 ? 6.646 1.287 -21.350 1.00 88.12 68 TYR A O 1
ATOM 543 N N . PRO A 1 69 ? 5.269 -0.128 -20.280 1.00 89.31 69 PRO A N 1
ATOM 544 C CA . PRO A 1 69 ? 4.446 0.967 -19.770 1.00 89.31 69 PRO A CA 1
ATOM 545 C C . PRO A 1 69 ? 5.220 1.930 -18.856 1.00 89.31 69 PRO A C 1
ATOM 547 O O . PRO A 1 69 ? 4.866 3.104 -18.777 1.00 89.31 69 PRO A O 1
ATOM 550 N N . MET A 1 70 ? 6.298 1.473 -18.201 1.00 87.62 70 MET A N 1
ATOM 551 C CA . MET A 1 70 ? 7.169 2.317 -17.365 1.00 87.62 70 MET A CA 1
ATOM 552 C C . MET A 1 70 ? 7.966 3.336 -18.181 1.00 87.62 70 MET A C 1
ATOM 554 O O . MET A 1 70 ? 8.342 4.382 -17.655 1.00 87.62 70 MET A O 1
ATOM 558 N N . ALA A 1 71 ? 8.207 3.052 -19.461 1.00 87.94 71 ALA A N 1
ATOM 559 C CA . ALA A 1 71 ? 8.843 3.981 -20.386 1.00 87.94 71 ALA A CA 1
ATOM 560 C C . ALA A 1 71 ? 7.827 4.927 -21.062 1.00 87.94 71 ALA A C 1
ATOM 562 O O . ALA A 1 71 ? 8.229 5.872 -21.745 1.00 87.94 71 ALA A O 1
ATOM 563 N N . GLY A 1 72 ? 6.522 4.707 -20.859 1.00 84.06 72 GLY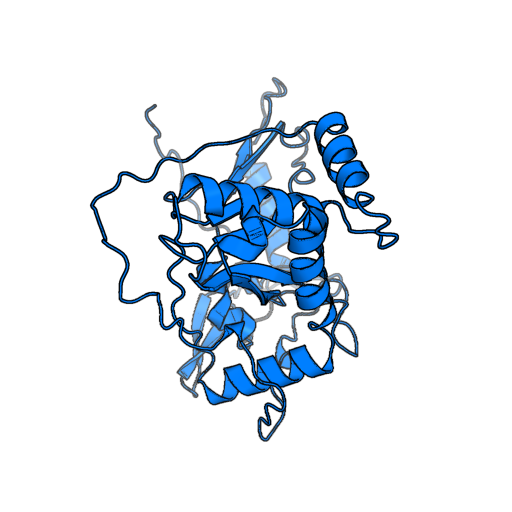 A N 1
ATOM 564 C CA . GLY A 1 72 ? 5.436 5.503 -21.430 1.00 84.06 72 GLY A CA 1
ATOM 565 C C . GLY A 1 72 ? 5.298 6.914 -20.847 1.00 84.06 72 GLY A C 1
ATOM 566 O O . GLY A 1 72 ? 6.116 7.398 -20.059 1.00 84.06 72 GLY A O 1
ATOM 567 N N . ARG A 1 73 ? 4.249 7.622 -21.267 1.00 80.25 73 ARG A N 1
ATOM 568 C CA . ARG A 1 73 ? 3.887 8.971 -20.806 1.00 80.25 73 ARG A CA 1
ATOM 569 C C . ARG A 1 73 ? 2.393 9.045 -20.525 1.00 80.25 73 ARG A C 1
ATOM 571 O O . ARG A 1 73 ? 1.604 8.398 -21.205 1.00 80.25 73 ARG A O 1
ATOM 578 N N . PHE A 1 74 ? 1.996 9.861 -19.554 1.00 78.06 74 PHE A N 1
ATOM 579 C CA . PHE A 1 74 ? 0.582 10.158 -19.346 1.00 78.06 74 PHE A CA 1
ATOM 580 C C . PHE A 1 74 ? 0.053 11.070 -20.457 1.00 78.06 74 PHE A C 1
ATOM 582 O O . PHE A 1 74 ? 0.712 12.039 -20.835 1.00 78.06 74 PHE A O 1
ATOM 589 N N . LYS A 1 75 ? -1.150 10.772 -20.946 1.00 78.19 75 LYS A N 1
ATOM 590 C CA . LYS A 1 75 ? -1.919 11.598 -21.885 1.00 78.19 75 LYS A CA 1
ATOM 591 C C . LYS A 1 75 ? -3.382 11.604 -21.441 1.00 78.19 75 LYS A C 1
ATOM 593 O O . LYS A 1 75 ? -3.840 10.628 -20.854 1.00 78.19 75 LYS A O 1
ATOM 598 N N . GLN A 1 76 ? -4.118 12.676 -21.709 1.00 79.75 76 GLN A N 1
ATOM 599 C CA . GLN A 1 76 ? -5.578 12.641 -21.597 1.00 79.75 76 GLN A CA 1
ATOM 600 C C . GLN A 1 76 ? -6.165 11.880 -22.795 1.00 79.75 76 GLN A C 1
ATOM 602 O O . GLN A 1 76 ? -5.759 12.113 -23.936 1.00 79.75 76 GLN A O 1
ATOM 607 N N . GLY A 1 77 ? -7.057 10.932 -22.516 1.00 75.44 77 GLY A N 1
ATOM 608 C CA . GLY A 1 77 ? -7.877 10.246 -23.508 1.00 75.44 77 GLY A CA 1
ATOM 609 C C . GLY A 1 77 ? -9.016 11.130 -24.015 1.00 75.44 77 GLY A C 1
ATOM 610 O O . GLY A 1 77 ? -9.213 12.244 -23.532 1.00 75.44 77 GLY A O 1
ATOM 611 N N . GLU A 1 78 ? -9.767 10.623 -24.991 1.00 76.44 78 GLU A N 1
ATOM 612 C CA . GLU A 1 78 ? -10.893 11.335 -25.620 1.00 76.44 78 GLU A CA 1
ATOM 613 C C . GLU A 1 78 ? -12.024 11.655 -24.630 1.00 76.44 78 GLU A C 1
ATOM 615 O O . GLU A 1 78 ? -12.677 12.686 -24.741 1.00 76.44 78 GLU A O 1
ATOM 620 N N . ASP A 1 79 ? -12.200 10.812 -23.612 1.00 76.44 79 ASP A N 1
ATOM 621 C CA . ASP A 1 79 ? -13.157 10.969 -22.511 1.00 76.44 79 ASP A CA 1
ATOM 622 C C . ASP A 1 79 ? -12.613 11.826 -21.345 1.00 76.44 79 ASP A C 1
ATOM 624 O O . ASP A 1 79 ? -13.231 11.918 -20.285 1.00 76.44 79 ASP A O 1
ATOM 628 N N . GLY A 1 80 ? -11.427 12.426 -21.501 1.00 77.12 80 GLY A N 1
ATOM 629 C CA . GLY A 1 80 ? -10.727 13.171 -20.451 1.00 77.12 80 GLY A CA 1
ATOM 630 C C . GLY A 1 80 ? -10.034 12.290 -19.401 1.00 77.12 80 GLY A C 1
ATOM 631 O O . GLY A 1 80 ? -9.325 12.811 -18.532 1.00 77.12 80 GLY A O 1
ATOM 632 N N . ARG A 1 81 ? -10.169 10.959 -19.473 1.00 82.38 81 ARG A N 1
ATOM 633 C CA . ARG A 1 81 ? -9.508 10.024 -18.555 1.00 82.38 81 ARG A CA 1
ATOM 634 C C . ARG A 1 81 ? -8.022 9.934 -18.880 1.00 82.38 81 ARG A C 1
ATOM 636 O O . ARG A 1 81 ? -7.624 9.808 -20.034 1.00 82.38 81 ARG A O 1
ATOM 643 N N . LEU A 1 82 ? -7.162 9.972 -17.863 1.00 78.00 82 LEU A N 1
ATOM 644 C CA . LEU A 1 82 ? -5.721 9.810 -18.079 1.00 78.00 82 LEU A CA 1
ATOM 645 C C . LEU A 1 82 ? -5.398 8.375 -18.512 1.00 78.00 82 LEU A C 1
ATOM 647 O O . LEU A 1 82 ? -5.754 7.421 -17.821 1.00 78.00 82 LEU A O 1
ATOM 651 N N . VAL A 1 83 ? -4.652 8.234 -19.603 1.00 77.19 83 VAL A N 1
ATOM 652 C CA . VAL A 1 83 ? -4.124 6.972 -20.140 1.00 77.19 83 VAL A CA 1
ATOM 653 C C . VAL A 1 83 ? -2.596 7.001 -20.152 1.00 77.19 83 VAL A C 1
ATOM 655 O O . VAL A 1 83 ? -1.986 8.074 -20.131 1.00 77.19 83 VAL A O 1
ATOM 658 N N . ILE A 1 84 ? -1.962 5.830 -20.173 1.00 73.75 84 ILE A N 1
ATOM 659 C CA . ILE A 1 84 ? -0.516 5.718 -20.413 1.00 73.75 84 ILE A CA 1
ATOM 660 C C . ILE A 1 84 ? -0.318 5.409 -21.893 1.00 73.75 84 ILE A C 1
ATOM 662 O O . ILE A 1 84 ? -0.835 4.408 -22.380 1.00 73.75 84 ILE A O 1
ATOM 666 N N . VAL A 1 85 ? 0.432 6.257 -22.592 1.00 68.94 85 VAL A N 1
ATOM 667 C CA . VAL A 1 85 ? 0.789 6.060 -23.999 1.00 68.94 85 VAL A CA 1
ATOM 668 C C . VAL A 1 85 ? 2.260 5.701 -24.110 1.00 68.94 85 VAL A C 1
ATOM 670 O O . VAL A 1 85 ? 3.123 6.371 -23.535 1.00 68.94 85 VAL A O 1
ATOM 673 N N . THR A 1 86 ? 2.553 4.643 -24.850 1.00 72.19 86 THR A N 1
ATOM 674 C CA . THR A 1 86 ? 3.908 4.135 -25.068 1.00 72.19 86 THR A CA 1
ATOM 675 C C . THR A 1 86 ? 4.355 4.528 -26.475 1.00 72.19 86 THR A C 1
ATOM 677 O O . THR A 1 86 ? 3.675 4.230 -27.447 1.00 72.19 86 THR A O 1
ATOM 680 N N . TYR A 1 87 ? 5.462 5.267 -26.599 1.00 55.59 87 TYR A N 1
ATOM 681 C CA . TYR A 1 87 ? 5.958 5.768 -27.888 1.00 55.59 87 TYR A CA 1
ATOM 682 C C . TYR A 1 87 ? 7.410 5.342 -28.089 1.00 55.59 87 TYR A C 1
ATOM 684 O O . TYR A 1 87 ? 8.313 6.021 -27.600 1.00 55.59 87 TYR A O 1
ATOM 692 N N . PHE A 1 88 ? 7.651 4.262 -28.831 1.00 54.56 88 PHE A N 1
ATOM 693 C CA . PHE A 1 88 ? 8.997 3.895 -29.270 1.00 54.56 88 PHE A CA 1
ATOM 694 C C . PHE A 1 88 ? 8.918 3.314 -30.685 1.00 54.56 88 PHE A C 1
ATOM 696 O O . PHE A 1 88 ? 8.220 2.334 -30.902 1.00 54.56 88 PHE A O 1
ATOM 703 N N . LYS A 1 89 ? 9.593 3.959 -31.646 1.00 38.03 89 LYS A N 1
ATOM 704 C CA . LYS A 1 89 ? 9.841 3.422 -32.992 1.00 38.03 89 LYS A CA 1
ATOM 705 C C . LYS A 1 89 ? 11.336 3.203 -33.143 1.00 38.03 89 LYS A C 1
ATOM 707 O O . LYS A 1 89 ? 12.059 4.186 -32.992 1.00 38.03 89 LYS A O 1
ATOM 712 N N . CYS A 1 90 ? 11.751 1.974 -33.431 1.00 43.56 90 CYS A N 1
ATOM 713 C CA . CYS A 1 90 ? 13.050 1.532 -33.958 1.00 43.56 90 CYS A CA 1
ATOM 714 C C . CYS A 1 90 ? 12.932 0.011 -34.172 1.00 43.56 90 CYS A C 1
ATOM 716 O O . CYS A 1 90 ? 12.845 -0.717 -33.189 1.00 43.56 90 CYS A O 1
ATOM 718 N N . GLY A 1 91 ? 12.910 -0.441 -35.431 1.00 37.69 91 GLY A N 1
ATOM 719 C CA . GLY A 1 91 ? 12.538 -1.806 -35.821 1.00 37.69 91 GLY A CA 1
ATOM 720 C C . GLY A 1 91 ? 13.314 -2.927 -35.121 1.00 37.69 91 GLY A C 1
ATOM 721 O O . GLY A 1 91 ? 14.543 -2.956 -35.165 1.00 37.69 91 GLY A O 1
ATOM 722 N N . GLY A 1 92 ? 12.576 -3.875 -34.536 1.00 30.05 92 GLY A N 1
ATOM 723 C CA . GLY A 1 92 ? 13.086 -5.129 -33.971 1.00 30.05 92 GLY A CA 1
ATOM 724 C C . GLY A 1 92 ? 11.984 -5.924 -33.255 1.00 30.05 92 GLY A C 1
ATOM 725 O O . GLY A 1 92 ? 11.048 -5.337 -32.723 1.00 30.05 92 GLY A O 1
ATOM 726 N N . VAL A 1 93 ? 12.070 -7.259 -33.259 1.00 28.55 93 VAL A N 1
ATOM 727 C CA . VAL A 1 93 ? 11.083 -8.178 -32.650 1.00 28.55 93 VAL A CA 1
ATOM 728 C C . VAL A 1 93 ? 11.583 -8.660 -31.286 1.00 28.55 93 VAL A C 1
ATOM 730 O O . VAL A 1 93 ? 12.719 -9.115 -31.201 1.00 28.55 93 VAL A O 1
ATOM 733 N N . SER A 1 94 ? 10.715 -8.634 -30.266 1.00 31.12 94 SER A N 1
ATOM 734 C CA . SER A 1 94 ? 10.983 -9.148 -28.914 1.00 31.12 94 SER A CA 1
ATOM 735 C C . SER A 1 94 ? 10.067 -10.329 -28.554 1.00 31.12 94 SER A C 1
ATOM 737 O O . SER A 1 94 ? 8.919 -10.405 -28.997 1.00 31.12 94 SER A O 1
ATOM 739 N N . LEU A 1 95 ? 10.573 -11.270 -27.746 1.00 26.89 95 LEU A N 1
ATOM 740 C CA . LEU A 1 95 ? 9.843 -12.442 -27.234 1.00 26.89 95 LEU A CA 1
ATOM 741 C C . LEU A 1 95 ? 9.664 -12.286 -25.712 1.00 26.89 95 LEU A C 1
ATOM 743 O O . LEU A 1 95 ? 10.648 -12.234 -24.977 1.00 26.89 95 LEU A O 1
ATOM 747 N N . GLY A 1 96 ? 8.421 -12.166 -25.234 1.00 30.28 96 GLY A N 1
ATOM 748 C CA . GLY A 1 96 ? 8.107 -11.808 -23.844 1.00 30.28 96 GLY A CA 1
ATOM 749 C C . GLY A 1 96 ? 7.438 -12.923 -23.035 1.00 30.28 96 GLY A C 1
ATOM 750 O O . GLY A 1 96 ? 6.523 -13.590 -23.512 1.00 30.28 96 GLY A O 1
ATOM 751 N N . TYR A 1 97 ? 7.857 -13.077 -21.775 1.00 32.31 97 TYR A N 1
ATOM 752 C CA . TYR A 1 97 ? 7.098 -13.776 -20.729 1.00 32.31 97 TYR A CA 1
ATOM 753 C C . TYR A 1 97 ? 5.850 -12.932 -20.397 1.00 32.31 97 TYR A C 1
ATOM 755 O O . TYR A 1 97 ? 5.967 -11.722 -20.204 1.00 32.31 97 TYR A O 1
ATOM 763 N N . GLY A 1 98 ? 4.656 -13.532 -20.385 1.00 34.59 98 GLY A N 1
ATOM 764 C CA . GLY A 1 98 ? 3.387 -12.794 -20.335 1.00 34.59 98 GLY A CA 1
ATOM 765 C C . GLY A 1 98 ? 3.162 -12.031 -19.024 1.00 34.59 98 GLY A C 1
ATOM 766 O O . GLY A 1 98 ? 2.879 -12.639 -17.995 1.00 34.59 98 GLY A O 1
ATOM 767 N N . PHE A 1 99 ? 3.237 -10.700 -19.070 1.00 47.84 99 PHE A N 1
ATOM 768 C CA . PHE A 1 99 ? 2.694 -9.813 -18.038 1.00 47.84 99 PHE A CA 1
ATOM 769 C C . PHE A 1 99 ? 1.271 -9.398 -18.421 1.00 47.84 99 PHE A C 1
ATOM 771 O O . PHE A 1 99 ? 1.017 -9.017 -19.564 1.00 47.84 99 PHE A O 1
ATOM 778 N N . GLU A 1 100 ? 0.341 -9.443 -17.464 1.00 54.72 100 GLU A N 1
ATOM 779 C CA . GLU A 1 100 ? -1.039 -9.021 -17.706 1.00 54.72 100 GLU A CA 1
ATOM 780 C C . GLU A 1 100 ? -1.168 -7.501 -17.534 1.00 54.72 100 GLU A C 1
ATOM 782 O O . GLU A 1 100 ? -1.144 -6.960 -16.420 1.00 54.72 100 GLU A O 1
ATOM 787 N N . HIS A 1 101 ? -1.293 -6.807 -18.664 1.00 57.59 101 HIS A N 1
ATOM 788 C CA . HIS A 1 101 ? -1.450 -5.356 -18.743 1.00 57.59 101 HIS A CA 1
ATOM 789 C C . HIS A 1 101 ? -2.919 -4.923 -18.899 1.00 57.59 101 HIS A C 1
ATOM 791 O O . HIS A 1 101 ? -3.200 -3.719 -18.907 1.00 57.59 101 HIS A O 1
ATOM 797 N N . HIS A 1 102 ? -3.868 -5.865 -18.981 1.00 62.78 102 HIS A N 1
ATOM 798 C CA . HIS A 1 102 ? -5.300 -5.580 -19.030 1.00 62.78 102 HIS A CA 1
ATOM 799 C C . HIS A 1 102 ? -5.817 -5.053 -17.685 1.00 62.78 102 HIS A C 1
ATOM 801 O O . HIS A 1 102 ? -6.320 -5.766 -16.818 1.00 62.78 102 HIS A O 1
ATOM 807 N N . ARG A 1 103 ? -5.763 -3.730 -17.538 1.00 72.25 103 ARG A N 1
ATOM 808 C CA . ARG A 1 103 ? -6.332 -2.986 -16.399 1.00 72.25 103 ARG A CA 1
ATOM 809 C C . ARG A 1 103 ? -7.865 -3.004 -16.372 1.00 72.25 103 ARG A C 1
ATOM 811 O O . ARG A 1 103 ? -8.467 -2.613 -15.375 1.00 72.25 103 ARG A O 1
ATOM 818 N N . THR A 1 104 ? -8.502 -3.483 -17.442 1.00 77.88 104 THR A N 1
ATOM 819 C CA . THR A 1 104 ? -9.962 -3.604 -17.583 1.00 77.88 104 THR A CA 1
ATOM 820 C C . THR A 1 104 ? -10.591 -4.559 -16.568 1.00 77.88 104 THR A C 1
ATOM 822 O O . THR A 1 104 ? -11.774 -4.414 -16.274 1.00 77.88 104 THR A O 1
ATOM 825 N N . LEU A 1 105 ? -9.802 -5.454 -15.961 1.00 82.94 105 LEU A N 1
ATOM 826 C CA . LEU A 1 105 ? -10.223 -6.341 -14.868 1.00 82.94 105 LEU A CA 1
ATOM 827 C C . LEU A 1 105 ? -10.745 -5.586 -13.632 1.00 82.94 105 LEU A C 1
ATOM 829 O O . LEU A 1 105 ? -11.460 -6.156 -12.813 1.00 82.94 105 LEU A O 1
ATOM 833 N N . LEU A 1 106 ? -10.394 -4.302 -13.498 1.00 90.38 106 LEU A N 1
ATOM 834 C CA . LEU A 1 106 ? -10.828 -3.418 -12.414 1.00 90.38 106 LEU A CA 1
ATOM 835 C C . LEU A 1 106 ? -11.826 -2.347 -12.877 1.00 90.38 106 LEU A C 1
ATOM 837 O O . LEU A 1 106 ? -11.944 -1.298 -12.239 1.00 90.38 106 LEU A O 1
ATOM 841 N N . ARG A 1 107 ? -12.525 -2.570 -13.996 1.00 90.12 107 ARG A N 1
ATOM 842 C CA . ARG A 1 107 ? -13.655 -1.721 -14.390 1.00 90.12 107 ARG A CA 1
ATOM 843 C C . ARG A 1 107 ? -14.814 -1.880 -13.410 1.00 90.12 107 ARG A C 1
ATOM 845 O O . ARG A 1 107 ? -15.073 -2.972 -12.903 1.00 90.12 107 ARG A O 1
ATOM 852 N N . ALA A 1 108 ? -15.507 -0.772 -13.169 1.00 91.81 108 ALA A N 1
ATOM 853 C CA . ALA A 1 108 ? -16.820 -0.807 -12.549 1.00 91.81 108 ALA A CA 1
ATOM 854 C C . ALA A 1 108 ? -17.806 -1.591 -13.427 1.00 91.81 108 ALA A C 1
ATOM 856 O O . ALA A 1 108 ? -17.585 -1.790 -14.626 1.00 91.81 108 ALA A O 1
ATOM 857 N N . ARG A 1 109 ? -18.900 -2.035 -12.813 1.00 92.06 109 ARG A N 1
ATOM 858 C CA . ARG A 1 109 ? -20.047 -2.586 -13.540 1.00 92.06 109 ARG A CA 1
ATOM 859 C C . ARG A 1 109 ? -20.695 -1.492 -14.390 1.00 92.06 109 ARG A C 1
ATOM 861 O O . ARG A 1 109 ? -20.552 -0.313 -14.083 1.00 92.06 109 ARG A O 1
ATOM 868 N N . ASP A 1 110 ? -21.423 -1.897 -15.426 1.00 89.88 110 ASP A N 1
ATOM 869 C CA . ASP A 1 110 ? -22.180 -0.989 -16.289 1.00 89.88 110 ASP A CA 1
ATOM 870 C C . ASP A 1 110 ? -23.681 -1.357 -16.253 1.00 89.88 110 ASP A C 1
ATOM 872 O O . ASP A 1 110 ? -24.039 -2.448 -16.709 1.00 89.88 110 ASP A O 1
ATOM 876 N N . PRO A 1 111 ? -24.555 -0.524 -15.649 1.00 92.19 111 PRO A N 1
ATOM 877 C CA . PRO A 1 111 ? -24.229 0.719 -14.947 1.00 92.19 111 PRO A CA 1
ATOM 878 C C . PRO A 1 111 ? -23.550 0.469 -13.580 1.00 92.19 111 PRO A C 1
ATOM 880 O O . PRO A 1 111 ? -23.806 -0.561 -12.938 1.00 92.19 111 PRO A O 1
ATOM 883 N N . PRO A 1 112 ? -22.738 1.418 -13.070 1.00 93.50 112 PRO A N 1
ATOM 884 C CA . PRO A 1 112 ? -22.161 1.316 -11.733 1.00 93.50 112 PRO A CA 1
ATOM 885 C C . PRO A 1 112 ? -23.254 1.289 -10.659 1.00 93.50 112 PRO A C 1
ATOM 887 O O . PRO A 1 112 ? -24.115 2.170 -10.615 1.00 93.50 112 PRO A O 1
ATOM 890 N N . ARG A 1 113 ? -23.206 0.303 -9.757 1.00 93.88 113 ARG A N 1
ATOM 891 C CA . ARG A 1 113 ? -24.201 0.101 -8.695 1.00 93.88 113 ARG A CA 1
ATOM 892 C C . ARG A 1 113 ? -23.519 -0.214 -7.355 1.00 93.88 113 ARG A C 1
ATOM 894 O O . ARG A 1 113 ? -23.446 -1.386 -6.960 1.00 93.88 113 ARG A O 1
ATOM 901 N N . PRO A 1 114 ? -23.022 0.797 -6.619 1.00 93.25 114 PRO A N 1
ATOM 902 C CA . PRO A 1 114 ? -22.525 0.576 -5.268 1.00 93.25 114 PRO A CA 1
ATOM 903 C C . PRO A 1 114 ? -23.671 0.094 -4.368 1.00 93.25 114 PRO A C 1
ATOM 905 O O . PRO A 1 114 ? -24.760 0.661 -4.365 1.00 93.25 114 PRO A O 1
ATOM 908 N N . VAL A 1 115 ? -23.431 -0.984 -3.622 1.00 95.25 115 VAL A N 1
ATOM 909 C CA . VAL A 1 115 ? -24.426 -1.623 -2.734 1.00 95.25 115 VAL A CA 1
ATOM 910 C C . VAL A 1 115 ? -24.047 -1.536 -1.257 1.00 95.25 115 VAL A C 1
ATOM 912 O O . VAL A 1 115 ? -24.880 -1.775 -0.390 1.00 95.25 115 VAL A O 1
ATOM 915 N N . PHE A 1 116 ? -22.797 -1.176 -0.962 1.00 94.75 116 PHE A N 1
ATOM 916 C CA . PHE A 1 116 ? -22.294 -1.002 0.397 1.00 94.75 116 PHE A CA 1
ATOM 917 C C . PHE A 1 116 ? -22.027 0.468 0.700 1.00 94.75 116 PHE A C 1
ATOM 919 O O . PHE A 1 116 ? -21.620 1.241 -0.169 1.00 94.75 116 PHE A O 1
ATOM 926 N N . LYS A 1 117 ? -22.188 0.827 1.975 1.00 92.44 117 LYS A N 1
ATOM 927 C CA . LYS A 1 117 ? -21.734 2.105 2.515 1.00 92.44 117 LYS A CA 1
ATOM 928 C C . LYS A 1 117 ? -20.207 2.076 2.670 1.00 92.44 117 LYS A C 1
ATOM 930 O O . LYS A 1 117 ? -19.696 1.463 3.604 1.00 92.44 117 LYS A O 1
ATOM 935 N N . HIS A 1 118 ? -19.494 2.763 1.778 1.00 92.56 118 HIS A N 1
ATOM 936 C CA . HIS A 1 118 ? -18.027 2.860 1.803 1.00 92.56 118 HIS A CA 1
ATOM 937 C C . HIS A 1 118 ? -17.571 3.943 2.776 1.00 92.56 118 HIS A C 1
ATOM 939 O O . HIS A 1 118 ? -17.598 5.136 2.465 1.00 92.56 118 HIS A O 1
ATOM 945 N N . ILE A 1 119 ? -17.216 3.537 3.993 1.00 89.50 119 ILE A N 1
ATOM 946 C CA . ILE A 1 119 ? -16.824 4.453 5.077 1.00 89.50 119 ILE A CA 1
ATOM 947 C C . ILE A 1 119 ? -15.502 5.172 4.788 1.00 89.50 119 ILE A C 1
ATOM 949 O O . ILE A 1 119 ? -15.313 6.307 5.213 1.00 89.50 119 ILE A O 1
ATOM 953 N N . GLU A 1 120 ? -14.622 4.540 4.015 1.00 88.31 120 GLU A N 1
ATOM 954 C CA . GLU A 1 120 ? -13.332 5.073 3.576 1.00 88.31 120 GLU A CA 1
ATOM 955 C C . GLU A 1 120 ? -13.457 6.247 2.589 1.00 88.31 120 GLU A C 1
ATOM 957 O O . GLU A 1 120 ? -12.488 6.973 2.361 1.00 88.31 120 GLU A O 1
ATOM 962 N N . TYR A 1 121 ? -14.640 6.431 1.994 1.00 88.56 121 TYR A N 1
ATOM 963 C CA . TYR A 1 121 ? -14.935 7.505 1.046 1.00 88.56 121 TYR A CA 1
ATOM 964 C C . TYR A 1 121 ? -15.923 8.536 1.592 1.00 88.56 121 TYR A C 1
ATOM 966 O O . TYR A 1 121 ? -16.325 9.442 0.861 1.00 88.56 121 TYR A O 1
ATOM 974 N N . GLN A 1 122 ? -16.294 8.429 2.868 1.00 84.38 122 GLN A N 1
ATOM 975 C CA . GLN A 1 122 ? -17.111 9.437 3.528 1.00 84.38 122 GLN A CA 1
ATOM 976 C C . GLN A 1 122 ? -16.240 10.556 4.100 1.00 84.38 122 GLN A C 1
ATOM 978 O O . GLN A 1 122 ? -15.141 10.282 4.593 1.00 84.38 122 GLN A O 1
ATOM 983 N N . PRO A 1 123 ? -16.723 11.810 4.054 1.00 76.94 123 PRO A N 1
ATOM 984 C CA . PRO A 1 123 ? -16.034 12.919 4.693 1.00 76.94 123 PRO A CA 1
ATOM 985 C C . PRO A 1 123 ? -15.886 12.656 6.193 1.00 76.94 123 PRO A C 1
ATOM 987 O O . PRO A 1 123 ? -16.729 12.014 6.822 1.00 76.94 123 PRO A O 1
ATOM 990 N N . ASP A 1 124 ? -14.788 13.142 6.760 1.00 72.38 124 ASP A N 1
ATOM 991 C CA . ASP A 1 124 ? -14.539 13.045 8.190 1.00 72.38 124 ASP A CA 1
ATOM 992 C C . ASP A 1 124 ? -15.046 14.316 8.892 1.00 72.38 124 ASP A C 1
ATOM 994 O O . ASP A 1 124 ? -14.428 15.373 8.716 1.00 72.38 124 ASP A O 1
ATOM 998 N N . PRO A 1 125 ? -16.158 14.259 9.650 1.00 59.53 125 PRO A N 1
ATOM 999 C CA . PRO A 1 125 ? -16.797 15.450 10.216 1.00 59.53 125 PRO A CA 1
ATOM 1000 C C . PRO A 1 125 ? -15.874 16.217 11.175 1.00 59.53 125 PRO A C 1
ATOM 1002 O O . PRO A 1 125 ? -15.955 17.438 11.274 1.00 59.53 125 PRO A O 1
ATOM 1005 N N . THR A 1 126 ? -14.936 15.520 11.816 1.00 61.81 126 THR A N 1
ATOM 1006 C CA . THR A 1 126 ? -14.010 16.085 12.807 1.00 61.81 126 THR A CA 1
ATOM 1007 C C . THR A 1 126 ? -12.767 16.731 12.180 1.00 61.81 126 THR A C 1
ATOM 1009 O O . THR A 1 126 ? -12.018 17.449 12.844 1.00 61.81 126 THR A O 1
ATOM 1012 N N . SER A 1 127 ? -12.525 16.514 10.882 1.00 55.31 127 SER A N 1
ATOM 1013 C CA . SER A 1 127 ? -11.338 17.037 10.184 1.00 55.31 127 SER A CA 1
ATOM 1014 C C . SER A 1 127 ? -11.276 18.572 10.110 1.00 55.31 127 SER A C 1
ATOM 1016 O O . SER A 1 127 ? -10.193 19.118 9.886 1.00 55.31 127 SER A O 1
ATOM 1018 N N . LEU A 1 128 ? -12.409 19.246 10.345 1.00 50.34 128 LEU A N 1
ATOM 1019 C CA . LEU A 1 128 ? -12.597 20.697 10.261 1.00 50.34 128 LEU A CA 1
ATOM 1020 C C . LEU A 1 128 ? -12.286 21.467 11.560 1.00 50.34 128 LEU A C 1
ATOM 1022 O O . LEU A 1 128 ? -12.260 22.691 11.525 1.00 50.34 128 LEU A O 1
ATOM 1026 N N . GLN A 1 129 ? -12.055 20.789 12.692 1.00 54.22 129 GLN A N 1
ATOM 1027 C CA . GLN A 1 129 ? -11.926 21.438 14.012 1.00 54.22 129 GLN A CA 1
ATOM 1028 C C . GLN A 1 129 ? -10.542 21.291 14.663 1.00 54.22 129 GLN A C 1
ATOM 1030 O O . GLN A 1 129 ? -10.356 21.679 15.814 1.00 54.22 129 GLN A O 1
ATOM 1035 N N . ALA A 1 130 ? -9.558 20.724 13.960 1.00 56.62 130 ALA A N 1
ATOM 1036 C CA . ALA A 1 130 ? -8.220 20.572 14.523 1.00 56.62 130 ALA A CA 1
ATOM 1037 C C . ALA A 1 130 ? -7.582 21.958 14.759 1.00 56.62 130 ALA A C 1
ATOM 1039 O O . ALA A 1 130 ? -7.476 22.722 13.795 1.00 56.62 130 ALA A O 1
ATOM 1040 N N . PRO A 1 131 ? -7.096 22.274 15.977 1.00 58.06 131 PRO A N 1
ATOM 1041 C CA . PRO A 1 131 ? -6.225 23.421 16.193 1.00 58.06 131 PRO A CA 1
ATOM 1042 C C . PRO A 1 131 ? -4.956 23.174 15.376 1.00 58.06 131 PRO A C 1
ATOM 1044 O O . PRO A 1 131 ? -4.126 22.327 15.712 1.00 58.06 131 PRO A O 1
ATOM 1047 N N . LEU A 1 132 ? -4.856 23.814 14.215 1.00 57.09 132 LEU A N 1
ATOM 1048 C CA . LEU A 1 132 ? -3.684 23.734 13.354 1.00 57.09 132 LEU A CA 1
ATOM 1049 C C . LEU A 1 132 ? -2.611 24.658 13.925 1.00 57.09 132 LEU A C 1
ATOM 1051 O O . LEU A 1 132 ? -2.287 25.675 13.323 1.00 57.09 132 LEU A O 1
ATOM 1055 N N . ASP A 1 133 ? -2.047 24.298 15.075 1.00 55.56 133 ASP A N 1
ATOM 1056 C CA . ASP A 1 133 ? -0.783 24.898 15.479 1.00 55.56 133 ASP A CA 1
ATOM 1057 C C . ASP A 1 133 ? 0.287 24.510 14.455 1.00 55.56 133 ASP A C 1
ATOM 1059 O O . ASP A 1 133 ? 0.303 23.378 13.946 1.00 55.56 133 ASP A O 1
ATOM 1063 N N . GLU A 1 134 ? 1.199 25.446 14.180 1.00 62.97 134 GLU A N 1
ATOM 1064 C CA . GLU A 1 134 ? 2.432 25.314 13.390 1.00 62.97 134 GLU A CA 1
ATOM 1065 C C . GLU A 1 134 ? 3.419 24.317 14.032 1.00 62.97 134 GLU A C 1
ATOM 1067 O O . GLU A 1 134 ? 4.598 24.580 14.270 1.00 62.97 134 GLU A O 1
ATOM 1072 N N . THR A 1 135 ? 2.936 23.126 14.363 1.00 67.50 135 THR A N 1
ATOM 1073 C CA . THR A 1 135 ? 3.706 22.085 15.017 1.00 67.50 135 THR A CA 1
ATOM 1074 C C . THR A 1 135 ? 4.655 21.467 14.007 1.00 67.50 135 THR A C 1
ATOM 1076 O O . THR A 1 135 ? 4.272 20.847 13.010 1.00 67.50 135 THR A O 1
ATOM 1079 N N . LYS A 1 136 ? 5.948 21.637 14.281 1.00 79.94 136 LYS A N 1
ATOM 1080 C CA . LYS A 1 136 ? 7.022 21.017 13.513 1.00 79.94 136 LYS A CA 1
ATOM 1081 C C . LYS A 1 136 ? 6.859 19.497 13.540 1.00 79.94 136 LYS A C 1
ATOM 1083 O O . LYS A 1 136 ? 7.019 18.857 14.576 1.00 79.94 136 LYS A O 1
ATOM 1088 N N . ILE A 1 137 ? 6.588 18.910 12.379 1.00 81.69 137 ILE A N 1
ATOM 1089 C CA . ILE A 1 137 ? 6.457 17.458 12.237 1.00 81.69 137 ILE A CA 1
ATOM 1090 C C . ILE A 1 137 ? 7.853 16.832 12.262 1.00 81.69 137 ILE A C 1
ATOM 1092 O O . ILE A 1 137 ? 8.707 17.154 11.433 1.00 81.69 137 ILE A O 1
ATOM 1096 N N . ILE A 1 138 ? 8.076 15.907 13.196 1.00 83.69 138 ILE A N 1
ATOM 1097 C CA . ILE A 1 138 ? 9.328 15.156 13.326 1.00 83.69 138 ILE A CA 1
ATOM 1098 C C . ILE A 1 138 ? 9.113 13.719 12.848 1.00 83.69 138 ILE A C 1
ATOM 1100 O O . ILE A 1 138 ? 8.083 13.100 13.113 1.00 83.69 138 ILE A O 1
ATOM 1104 N N . PHE A 1 139 ? 10.101 13.182 12.133 1.00 83.06 139 PHE A N 1
ATOM 1105 C CA . PHE A 1 139 ? 10.151 11.771 11.769 1.00 83.06 139 PHE A CA 1
ATOM 1106 C C . PHE A 1 139 ? 10.953 10.986 12.808 1.00 83.06 139 PHE A C 1
ATOM 1108 O O . PHE A 1 139 ? 12.056 11.380 13.187 1.00 83.06 139 PHE A O 1
ATOM 1115 N N . SER A 1 140 ? 10.424 9.844 13.238 1.00 85.44 140 SER A N 1
ATOM 1116 C CA . SER A 1 140 ? 11.115 8.925 14.140 1.00 85.44 140 SER A CA 1
ATOM 1117 C C . SER A 1 140 ? 10.943 7.489 13.663 1.00 85.44 140 SER A C 1
ATOM 1119 O O . SER A 1 140 ? 9.917 7.129 13.085 1.00 85.44 140 SER A O 1
ATOM 1121 N N . LYS A 1 141 ? 11.966 6.665 13.901 1.00 86.56 141 LYS A N 1
ATOM 1122 C CA . LYS A 1 141 ? 11.980 5.242 13.559 1.00 86.56 141 LYS A CA 1
ATOM 1123 C C . LYS A 1 141 ? 12.117 4.428 14.836 1.00 86.56 141 LYS A C 1
ATOM 1125 O O . LYS A 1 141 ? 13.071 4.613 15.585 1.00 86.56 141 LYS A O 1
ATOM 1130 N N . PHE A 1 142 ? 11.205 3.485 15.028 1.00 91.25 142 PHE A N 1
ATOM 1131 C CA . PHE A 1 142 ? 11.203 2.576 16.169 1.00 91.25 142 PHE A CA 1
ATOM 1132 C C . PHE A 1 142 ? 11.417 1.150 15.670 1.00 91.25 142 PHE A C 1
ATOM 1134 O O . PHE A 1 142 ? 10.754 0.706 14.735 1.00 91.25 142 PHE A O 1
ATOM 1141 N N . LYS A 1 143 ? 12.368 0.434 16.271 1.00 92.50 143 LYS A N 1
ATOM 1142 C CA . LYS A 1 143 ? 12.617 -0.981 15.983 1.00 92.50 143 LYS A CA 1
ATOM 1143 C C . LYS A 1 143 ? 11.928 -1.811 17.059 1.00 92.50 143 LYS A C 1
ATOM 1145 O O . LYS A 1 143 ? 12.357 -1.769 18.207 1.00 92.50 143 LYS A O 1
ATOM 1150 N N . LEU A 1 144 ? 10.916 -2.588 16.675 1.00 93.75 144 LEU A N 1
ATOM 1151 C CA . LEU A 1 144 ? 10.397 -3.663 17.518 1.00 93.75 144 LEU A CA 1
ATOM 1152 C C . LEU A 1 144 ? 11.151 -4.957 17.220 1.00 93.75 144 LEU A C 1
ATOM 1154 O O . LEU A 1 144 ? 11.278 -5.368 16.065 1.00 93.75 144 LEU A O 1
ATOM 1158 N N . THR A 1 145 ? 11.667 -5.601 18.262 1.00 95.81 145 THR A N 1
ATOM 1159 C CA . THR A 1 145 ? 12.290 -6.921 18.140 1.00 95.81 145 THR A CA 1
ATOM 1160 C C . THR A 1 145 ? 11.229 -8.010 17.979 1.00 95.81 145 THR A C 1
ATOM 1162 O O . THR A 1 145 ? 10.055 -7.829 18.307 1.00 95.81 145 THR A O 1
ATOM 1165 N N . ARG A 1 146 ? 11.653 -9.196 17.527 1.00 94.31 146 ARG A N 1
ATOM 1166 C CA . ARG A 1 146 ? 10.775 -10.373 17.467 1.00 94.31 146 ARG A CA 1
ATOM 1167 C C . ARG A 1 146 ? 10.217 -10.745 18.845 1.00 94.31 146 ARG A C 1
ATOM 1169 O O . ARG A 1 146 ? 9.045 -11.088 18.937 1.00 94.31 146 ARG A O 1
ATOM 1176 N N . SER A 1 147 ? 11.021 -10.631 19.906 1.00 96.81 147 SER A N 1
ATOM 1177 C CA . SER A 1 147 ? 10.572 -10.895 21.278 1.00 96.81 147 SER A CA 1
ATOM 1178 C C . SER A 1 147 ? 9.501 -9.901 21.730 1.00 96.81 147 SER A C 1
ATOM 1180 O O . SER A 1 147 ? 8.468 -10.323 22.233 1.00 96.81 147 SER A O 1
ATOM 1182 N N . GLN A 1 148 ? 9.682 -8.602 21.472 1.00 96.06 148 GLN A N 1
ATOM 1183 C CA . GLN A 1 148 ? 8.674 -7.582 21.780 1.00 96.06 148 GLN A CA 1
ATOM 1184 C C . GLN A 1 148 ? 7.375 -7.808 20.997 1.00 96.06 148 GLN A C 1
ATOM 1186 O O . GLN A 1 148 ? 6.290 -7.692 21.559 1.00 96.06 148 GLN A O 1
ATOM 1191 N N . LEU A 1 149 ? 7.470 -8.178 19.716 1.00 95.25 149 LEU A N 1
ATOM 1192 C CA . LEU A 1 149 ? 6.294 -8.501 18.908 1.00 95.25 149 LEU A CA 1
ATOM 1193 C C . LEU A 1 149 ? 5.557 -9.742 19.436 1.00 95.25 149 LEU A C 1
ATOM 1195 O O . LEU A 1 149 ? 4.329 -9.753 19.448 1.00 95.25 149 LEU A O 1
ATOM 1199 N N . ASN A 1 150 ? 6.285 -10.764 19.892 1.00 94.94 150 ASN A N 1
ATOM 1200 C CA . ASN A 1 150 ? 5.682 -11.941 20.516 1.00 94.94 150 ASN A CA 1
ATOM 1201 C C . ASN A 1 150 ? 4.971 -11.572 21.823 1.00 94.94 150 ASN A C 1
ATOM 1203 O O . ASN A 1 150 ? 3.833 -11.977 22.009 1.00 94.94 150 ASN A O 1
ATOM 1207 N N . VAL A 1 151 ? 5.571 -10.723 22.664 1.00 95.94 151 VAL A N 1
ATOM 1208 C CA . VAL A 1 151 ? 4.906 -10.207 23.874 1.00 95.94 151 VAL A CA 1
ATOM 1209 C C . VAL A 1 151 ? 3.589 -9.508 23.524 1.00 95.94 151 VAL A C 1
ATOM 1211 O O . VAL A 1 151 ? 2.575 -9.757 24.167 1.00 95.94 151 VAL A O 1
ATOM 1214 N N . LEU A 1 152 ? 3.560 -8.674 22.477 1.00 95.50 152 LEU A N 1
ATOM 1215 C CA . LEU A 1 152 ? 2.316 -8.033 22.030 1.00 95.50 152 LEU A CA 1
ATOM 1216 C C . LEU A 1 152 ? 1.267 -9.045 21.545 1.00 95.50 152 LEU A C 1
ATOM 1218 O O . LEU A 1 152 ? 0.074 -8.818 21.733 1.00 95.50 152 LEU A O 1
ATOM 1222 N N . LYS A 1 153 ? 1.689 -10.150 20.921 1.00 94.88 153 LYS A N 1
ATOM 1223 C CA . LYS A 1 153 ? 0.776 -11.224 20.512 1.00 94.88 153 LYS A CA 1
ATOM 1224 C C . LYS A 1 153 ? 0.213 -11.987 21.702 1.00 94.88 153 LYS A C 1
ATOM 1226 O O . LYS A 1 153 ? -0.980 -12.265 21.692 1.00 94.88 153 LYS A O 1
ATOM 1231 N N . GLU A 1 154 ? 1.012 -12.269 22.725 1.00 93.12 154 GLU A N 1
ATOM 1232 C CA . GLU A 1 154 ? 0.523 -12.928 23.944 1.00 93.12 154 GLU A CA 1
ATOM 1233 C C . GLU A 1 154 ? -0.528 -12.074 24.659 1.00 93.12 154 GLU A C 1
ATOM 1235 O O . GLU A 1 154 ? -1.580 -12.578 25.042 1.00 93.12 154 GLU A O 1
ATOM 1240 N N . LYS A 1 155 ? -0.338 -10.747 24.702 1.00 91.25 155 LYS A N 1
ATOM 1241 C CA . LYS A 1 155 ? -1.357 -9.812 25.218 1.00 91.25 155 LYS A CA 1
ATOM 1242 C C . LYS A 1 155 ? -2.690 -9.869 24.476 1.00 91.25 155 LYS A C 1
ATOM 1244 O O . LYS A 1 155 ? -3.704 -9.388 24.970 1.00 91.25 155 LYS A O 1
ATOM 1249 N N . SER A 1 156 ? -2.725 -10.449 23.277 1.00 89.56 156 SER A N 1
ATOM 1250 C CA . SER A 1 156 ? -3.990 -10.648 22.580 1.00 89.56 156 SER A CA 1
ATOM 1251 C C . SER A 1 156 ? -4.881 -11.708 23.226 1.00 89.56 156 SER A C 1
ATOM 1253 O O . SER A 1 156 ? -6.060 -11.747 22.905 1.00 89.56 156 SER A O 1
ATOM 1255 N N . LYS A 1 157 ? -4.343 -12.537 24.129 1.00 90.44 157 LYS A N 1
ATOM 1256 C CA . LYS A 1 157 ? -5.056 -13.608 24.841 1.00 90.44 157 LYS A CA 1
ATOM 1257 C C . LYS A 1 157 ? -5.586 -13.203 26.217 1.00 90.44 157 LYS A C 1
ATOM 1259 O O . LYS A 1 157 ? -6.210 -14.018 26.890 1.00 90.44 157 LYS A O 1
ATOM 1264 N N . GLU A 1 158 ? -5.348 -11.957 26.627 1.00 90.06 158 GLU A N 1
ATOM 1265 C CA . GLU A 1 158 ? -5.912 -11.382 27.852 1.00 90.06 158 GLU A CA 1
ATOM 1266 C C . GLU A 1 158 ? -7.451 -11.493 27.860 1.00 90.06 158 GLU A C 1
ATOM 1268 O O . GLU A 1 158 ? -8.093 -11.546 26.806 1.00 90.06 158 GLU A O 1
ATOM 1273 N N . ASP A 1 159 ? -8.036 -11.550 29.057 1.00 90.44 159 ASP A N 1
ATOM 1274 C CA . ASP A 1 159 ? -9.486 -11.647 29.301 1.00 90.44 159 ASP A CA 1
ATOM 1275 C C . ASP A 1 159 ? -10.182 -12.843 28.626 1.00 90.44 159 ASP A C 1
ATOM 1277 O O . ASP A 1 159 ? -11.372 -12.804 28.318 1.00 90.44 159 ASP A O 1
ATOM 1281 N N . GLY A 1 160 ? -9.437 -13.925 28.378 1.00 88.50 160 GLY A N 1
ATOM 1282 C CA . GLY A 1 160 ? -9.969 -15.145 27.770 1.00 88.50 160 GLY A CA 1
ATOM 1283 C C . GLY A 1 160 ? -10.226 -15.038 26.263 1.00 88.50 160 GLY A C 1
ATOM 1284 O O . GLY A 1 160 ? -10.912 -15.894 25.703 1.00 88.50 160 GLY A O 1
ATOM 1285 N N . ASN A 1 161 ? -9.690 -14.020 25.574 1.00 91.25 161 ASN A N 1
ATOM 1286 C CA . ASN A 1 161 ? -9.856 -13.912 24.126 1.00 91.25 161 ASN A CA 1
ATOM 1287 C C . ASN A 1 161 ? -9.136 -15.055 23.383 1.00 91.25 161 ASN A C 1
ATOM 1289 O O . ASN A 1 161 ? -7.908 -15.151 23.357 1.00 91.25 161 ASN A O 1
ATOM 1293 N N . MET A 1 162 ? -9.910 -15.874 22.670 1.00 90.50 162 MET A N 1
ATOM 1294 C CA . MET A 1 162 ? -9.388 -17.016 21.914 1.00 90.50 162 MET A CA 1
ATOM 1295 C C . MET A 1 162 ? -9.030 -16.681 20.460 1.00 90.50 162 MET A C 1
ATOM 1297 O O . MET A 1 162 ? -8.330 -17.462 19.812 1.00 90.50 162 MET A O 1
ATOM 1301 N N . ILE A 1 163 ? -9.422 -15.510 19.946 1.00 93.81 163 ILE A N 1
ATOM 1302 C CA . ILE A 1 163 ? -9.168 -15.120 18.551 1.00 93.81 163 ILE A CA 1
ATOM 1303 C C . ILE A 1 163 ? -7.664 -14.940 18.312 1.00 93.81 163 ILE A C 1
ATOM 1305 O O . ILE A 1 163 ? -6.946 -14.356 19.127 1.00 93.81 163 ILE A O 1
ATOM 1309 N N . ASN A 1 164 ? -7.170 -15.472 17.192 1.00 92.75 164 ASN A N 1
ATOM 1310 C CA . ASN A 1 164 ? -5.791 -15.300 16.745 1.00 92.75 164 ASN A CA 1
ATOM 1311 C C . ASN A 1 164 ? -5.703 -14.133 15.763 1.00 92.75 164 ASN A C 1
ATOM 1313 O O . ASN A 1 164 ? -6.223 -14.217 14.654 1.00 92.75 164 ASN A O 1
ATOM 1317 N N . TYR A 1 165 ? -4.991 -13.080 16.152 1.00 95.75 165 TYR A N 1
ATOM 1318 C CA . TYR A 1 165 ? -4.704 -11.947 15.280 1.00 95.75 165 TYR A CA 1
ATOM 1319 C C . TYR A 1 165 ? -3.304 -12.066 14.669 1.00 95.75 165 TYR A C 1
ATOM 1321 O O . TYR A 1 165 ? -2.347 -12.541 15.289 1.00 95.75 165 TYR A O 1
ATOM 1329 N N . SER A 1 166 ? -3.162 -11.607 13.433 1.00 95.31 166 SER A N 1
ATOM 1330 C CA . SER A 1 166 ? -1.887 -11.511 12.732 1.00 95.31 166 SER A CA 1
ATOM 1331 C C . SER A 1 166 ? -0.946 -10.497 13.392 1.00 95.31 166 SER A C 1
ATOM 1333 O O . SER A 1 166 ? -1.357 -9.587 14.1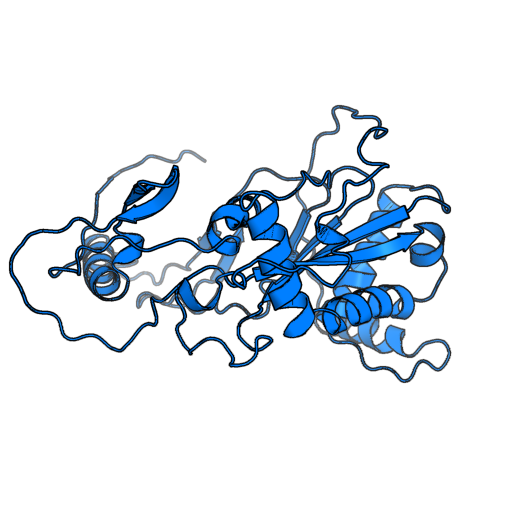13 1.00 95.31 166 SER A O 1
ATOM 1335 N N . SER A 1 167 ? 0.352 -10.600 13.080 1.00 95.06 167 SER A N 1
ATOM 1336 C CA . SER A 1 167 ? 1.346 -9.606 13.513 1.00 95.06 167 SER A CA 1
ATOM 1337 C C . SER A 1 167 ? 0.966 -8.180 13.100 1.00 95.06 167 SER A C 1
ATOM 1339 O O . SER A 1 167 ? 1.223 -7.244 13.849 1.00 95.06 167 SER A O 1
ATOM 1341 N N . PHE A 1 168 ? 0.370 -8.019 11.912 1.00 95.62 168 PHE A N 1
ATOM 1342 C CA . PHE A 1 168 ? -0.050 -6.719 11.397 1.00 95.62 168 PHE A CA 1
ATOM 1343 C C . PHE A 1 168 ? -1.208 -6.137 12.210 1.00 95.62 168 PHE A C 1
ATOM 1345 O O . PHE A 1 168 ? -1.145 -4.968 12.576 1.00 95.62 168 PHE A O 1
ATOM 1352 N N . GLU A 1 169 ? -2.232 -6.934 12.529 1.00 97.38 169 GLU A N 1
ATOM 1353 C CA . GLU A 1 169 ? -3.392 -6.481 13.312 1.00 97.38 169 GLU A CA 1
ATOM 1354 C C . GLU A 1 169 ? -2.983 -6.070 14.730 1.00 97.38 169 GLU A C 1
ATOM 1356 O O . GLU A 1 169 ? -3.345 -4.986 15.185 1.00 97.38 169 GLU A O 1
ATOM 1361 N N . ILE A 1 170 ? -2.153 -6.881 15.392 1.00 96.94 170 ILE A N 1
ATOM 1362 C CA . ILE A 1 170 ? -1.637 -6.584 16.735 1.00 96.94 170 ILE A CA 1
ATOM 1363 C C . ILE A 1 170 ? -0.764 -5.332 16.742 1.00 96.94 170 ILE A C 1
ATOM 1365 O O . ILE A 1 170 ? -0.960 -4.446 17.575 1.00 96.94 170 ILE A O 1
ATOM 1369 N N . LEU A 1 171 ? 0.190 -5.233 15.812 1.00 96.38 171 LEU A N 1
ATOM 1370 C CA . LEU A 1 171 ? 1.075 -4.074 15.740 1.00 96.38 171 LEU A CA 1
ATOM 1371 C C . LEU A 1 171 ? 0.294 -2.804 15.392 1.00 96.38 171 LEU A C 1
ATOM 1373 O O . LEU A 1 171 ? 0.530 -1.762 15.998 1.00 96.38 171 LEU A O 1
ATOM 1377 N N . SER A 1 172 ? -0.662 -2.892 14.466 1.00 96.94 172 SER A N 1
ATOM 1378 C CA . SER A 1 172 ? -1.507 -1.759 14.087 1.00 96.94 172 SER A CA 1
ATOM 1379 C C . SER A 1 172 ? -2.376 -1.298 15.250 1.00 96.94 172 SER A C 1
ATOM 1381 O O . SER A 1 172 ? -2.417 -0.104 15.530 1.00 96.94 172 SER A O 1
ATOM 1383 N N . GLY A 1 173 ? -2.992 -2.231 15.984 1.00 96.81 173 GLY A N 1
ATOM 1384 C CA . GLY A 1 173 ? -3.729 -1.923 17.207 1.00 96.81 173 GLY A CA 1
ATOM 1385 C C . GLY A 1 173 ? -2.843 -1.269 18.269 1.00 96.81 173 GLY A C 1
ATOM 1386 O O . GLY A 1 173 ? -3.234 -0.270 18.867 1.00 96.81 173 GLY A O 1
ATOM 1387 N N . HIS A 1 174 ? -1.618 -1.768 18.461 1.00 96.81 174 HIS A N 1
ATOM 1388 C CA . HIS A 1 174 ? -0.670 -1.199 19.420 1.00 96.81 174 HIS A CA 1
ATOM 1389 C C . HIS A 1 174 ? -0.267 0.234 19.048 1.00 96.81 174 HIS A C 1
ATOM 1391 O O . HIS A 1 174 ? -0.373 1.137 19.878 1.00 96.81 174 HIS A O 1
ATOM 1397 N N . VAL A 1 175 ? 0.124 0.463 17.790 1.00 96.06 175 VAL A N 1
ATOM 1398 C CA . VAL A 1 175 ? 0.465 1.800 17.282 1.00 96.06 175 VAL A CA 1
ATOM 1399 C C . VAL A 1 175 ? -0.733 2.740 17.401 1.00 96.06 175 VAL A C 1
ATOM 1401 O O . VAL A 1 175 ? -0.563 3.880 17.826 1.00 96.06 175 VAL A O 1
ATOM 1404 N N . TRP A 1 176 ? -1.944 2.270 17.091 1.00 95.69 176 TRP A N 1
ATOM 1405 C CA . TRP A 1 176 ? -3.154 3.080 17.199 1.00 95.69 176 TRP A CA 1
ATOM 1406 C C . TRP A 1 176 ? -3.403 3.535 18.640 1.00 95.69 176 TRP A C 1
ATOM 1408 O O . TRP A 1 176 ? -3.569 4.732 18.867 1.00 95.69 176 TRP A O 1
ATOM 1418 N N . LYS A 1 177 ? -3.298 2.629 19.623 1.00 95.38 177 LYS A N 1
ATOM 1419 C CA . LYS A 1 177 ? -3.368 2.968 21.058 1.00 95.38 177 LYS A CA 1
ATOM 1420 C C . LYS A 1 177 ? -2.308 3.994 21.461 1.00 95.38 177 LYS A C 1
ATOM 1422 O O . LYS A 1 177 ? -2.632 4.986 22.113 1.00 95.38 177 LYS A O 1
ATOM 1427 N N . CYS A 1 178 ? -1.054 3.786 21.052 1.00 94.88 178 CYS A N 1
ATOM 1428 C CA . CYS A 1 178 ? 0.045 4.706 21.350 1.00 94.88 178 CYS A CA 1
ATOM 1429 C C . CYS A 1 178 ? -0.194 6.104 20.772 1.00 94.88 178 CYS A C 1
ATOM 1431 O O . CYS A 1 178 ? 0.029 7.090 21.467 1.00 94.88 178 CYS A O 1
ATOM 1433 N N . VAL A 1 179 ? -0.673 6.198 19.528 1.00 92.12 179 VAL A N 1
ATOM 1434 C CA . VAL A 1 179 ? -0.963 7.479 18.868 1.00 92.12 179 VAL A CA 1
ATOM 1435 C C . VAL A 1 179 ? -2.126 8.204 19.545 1.00 92.12 179 VAL A C 1
ATOM 1437 O O . VAL A 1 179 ? -2.026 9.410 19.751 1.00 92.12 179 VAL A O 1
ATOM 1440 N N . CYS A 1 180 ? -3.187 7.496 19.947 1.00 90.88 180 CYS A N 1
ATOM 1441 C CA . CYS A 1 180 ? -4.306 8.105 20.681 1.00 90.88 180 CYS A CA 1
ATOM 1442 C C . CYS A 1 180 ? -3.839 8.719 22.001 1.00 90.88 180 CYS A C 1
ATOM 1444 O O . CYS A 1 180 ? -4.121 9.884 22.275 1.00 90.88 180 CYS A O 1
ATOM 1446 N N . LYS A 1 181 ? -3.046 7.958 22.767 1.00 92.38 181 LYS A N 1
ATOM 1447 C CA . LYS A 1 181 ? -2.467 8.420 24.031 1.00 92.38 181 LYS A CA 1
ATOM 1448 C C . LYS A 1 181 ? -1.519 9.604 23.827 1.00 92.38 181 LYS A C 1
ATOM 1450 O O . LYS A 1 181 ? -1.600 10.583 24.557 1.00 92.38 181 LYS A O 1
ATOM 1455 N N . ALA A 1 182 ? -0.642 9.537 22.823 1.00 91.25 182 ALA A N 1
ATOM 1456 C CA . ALA A 1 182 ? 0.324 10.598 22.528 1.00 91.25 182 ALA A CA 1
ATOM 1457 C C . ALA A 1 182 ? -0.337 11.907 22.067 1.00 91.25 182 ALA A C 1
ATOM 1459 O O . ALA A 1 182 ? 0.213 12.978 22.298 1.00 91.25 182 ALA A O 1
ATOM 1460 N N . ARG A 1 183 ? -1.504 11.824 21.419 1.00 88.62 183 ARG A N 1
ATOM 1461 C CA . ARG A 1 183 ? -2.279 12.985 20.963 1.00 88.62 183 ARG A CA 1
ATOM 1462 C C . ARG A 1 183 ? -3.201 13.574 22.034 1.00 88.62 183 ARG A C 1
ATOM 1464 O O . ARG A 1 183 ? -3.763 14.634 21.790 1.00 88.62 183 ARG A O 1
ATOM 1471 N N . GLY A 1 184 ? -3.387 12.901 23.173 1.00 88.94 184 GLY A N 1
ATOM 1472 C CA . GLY A 1 184 ? -4.271 13.372 24.246 1.00 88.94 184 GLY A CA 1
ATOM 1473 C C . GLY A 1 184 ? -5.727 13.560 23.803 1.00 88.94 184 GLY A C 1
ATOM 1474 O O . GLY A 1 184 ? -6.371 14.519 24.217 1.00 88.94 184 GLY A O 1
ATOM 1475 N N . LEU A 1 185 ? -6.233 12.695 22.916 1.00 86.38 185 LEU A N 1
ATOM 1476 C CA . LEU A 1 185 ? -7.565 12.863 22.322 1.00 86.38 185 LEU A CA 1
ATOM 1477 C C . LEU A 1 185 ? -8.689 12.624 23.353 1.00 86.38 185 LEU A C 1
ATOM 1479 O O . LEU A 1 185 ? -8.594 11.634 24.090 1.00 86.38 185 LEU A O 1
ATOM 1483 N N . PRO A 1 186 ? -9.773 13.433 23.351 1.00 90.06 186 PRO A N 1
ATOM 1484 C CA . PRO A 1 186 ? -10.945 13.226 24.209 1.00 90.06 186 PRO A CA 1
ATOM 1485 C C . PRO A 1 186 ? -11.537 11.823 24.059 1.00 90.06 186 PRO A C 1
ATOM 1487 O O . PRO A 1 186 ? -11.502 11.251 22.972 1.00 90.06 186 PRO A O 1
ATOM 1490 N N . ASN A 1 187 ? -12.080 11.253 25.136 1.00 93.00 187 ASN A N 1
ATOM 1491 C CA . ASN A 1 187 ? -12.526 9.853 25.151 1.00 93.00 187 ASN A CA 1
ATOM 1492 C C . ASN A 1 187 ? -13.689 9.562 24.186 1.00 93.00 187 ASN A C 1
ATOM 1494 O O . ASN A 1 187 ? -13.775 8.463 23.642 1.00 93.00 187 ASN A O 1
ATOM 1498 N N . ASP A 1 188 ? -14.568 10.531 23.979 1.00 92.19 188 ASP A N 1
ATOM 1499 C CA . ASP A 1 188 ? -15.721 10.488 23.079 1.00 92.19 188 ASP A CA 1
ATOM 1500 C C . ASP A 1 188 ? -15.350 10.727 21.606 1.00 92.19 188 ASP A C 1
ATOM 1502 O O . ASP A 1 188 ? -16.137 10.420 20.713 1.00 92.19 188 ASP A O 1
ATOM 1506 N N . MET A 1 189 ? -14.133 11.209 21.341 1.00 89.38 189 MET A N 1
ATOM 1507 C CA . MET A 1 189 ? -13.658 11.520 19.998 1.00 89.38 189 MET A CA 1
ATOM 1508 C C . MET A 1 189 ? -13.612 10.269 19.111 1.00 89.38 189 MET A C 1
ATOM 1510 O O . MET A 1 189 ? -12.860 9.328 19.393 1.00 89.38 189 MET A O 1
ATOM 1514 N N . GLU A 1 190 ? -14.355 10.280 18.001 1.00 91.38 190 GLU A N 1
ATOM 1515 C CA . GLU A 1 190 ? -14.241 9.260 16.956 1.00 91.38 190 GLU A CA 1
ATOM 1516 C C . GLU A 1 190 ? -12.901 9.400 16.219 1.00 91.38 190 GLU A C 1
ATOM 1518 O O . GLU A 1 190 ? -12.475 10.488 15.825 1.00 91.38 190 GLU A O 1
ATOM 1523 N N . ILE A 1 191 ? -12.230 8.271 16.022 1.00 91.44 191 ILE A N 1
ATOM 1524 C CA . ILE A 1 191 ? -10.926 8.179 15.374 1.00 91.44 191 ILE A CA 1
ATOM 1525 C C . ILE A 1 191 ? -10.945 7.080 14.317 1.00 91.44 191 ILE A C 1
ATOM 1527 O O . ILE A 1 191 ? -11.559 6.025 14.501 1.00 91.44 191 ILE A O 1
ATOM 1531 N N . LYS A 1 192 ? -10.224 7.301 13.211 1.00 92.38 192 LYS A N 1
ATOM 1532 C CA . LYS A 1 192 ? -10.136 6.327 12.116 1.00 92.38 192 LYS A CA 1
ATOM 1533 C C . LYS A 1 192 ? -8.703 5.884 11.876 1.00 92.38 192 LYS A C 1
ATOM 1535 O O . LYS A 1 192 ? -7.811 6.696 11.613 1.00 92.38 192 LYS A O 1
ATOM 1540 N N . LEU A 1 193 ? -8.493 4.574 11.900 1.00 94.44 193 LEU A N 1
ATOM 1541 C CA . LEU A 1 193 ? -7.268 3.946 11.431 1.00 94.44 193 LEU A CA 1
ATOM 1542 C C . LEU A 1 193 ? -7.475 3.448 10.001 1.00 94.44 193 LEU A C 1
ATOM 1544 O O . LEU A 1 193 ? -8.281 2.558 9.745 1.00 94.44 193 LEU A O 1
ATOM 1548 N N . ASN A 1 194 ? -6.715 4.016 9.076 1.00 93.12 194 ASN A N 1
ATOM 1549 C CA . ASN A 1 194 ? -6.730 3.699 7.660 1.00 93.12 194 ASN A CA 1
ATOM 1550 C C . ASN A 1 194 ? -5.529 2.830 7.312 1.00 93.12 194 ASN A C 1
ATOM 1552 O O . ASN A 1 194 ? -4.426 3.050 7.819 1.00 93.12 194 ASN A O 1
ATOM 1556 N N . PHE A 1 195 ? -5.717 1.870 6.416 1.00 93.31 195 PHE A N 1
ATOM 1557 C CA . PHE A 1 195 ? -4.618 1.061 5.900 1.00 93.31 195 PHE A CA 1
ATOM 1558 C C . PHE A 1 195 ? -4.948 0.477 4.521 1.00 93.31 195 PHE A C 1
ATOM 1560 O O . PHE A 1 195 ? -6.116 0.235 4.206 1.00 93.31 195 PHE A O 1
ATOM 1567 N N . PRO A 1 196 ? -3.929 0.279 3.666 1.00 93.12 196 PRO A N 1
ATOM 1568 C CA . PRO A 1 196 ? -4.107 -0.285 2.345 1.00 93.12 196 PRO A CA 1
ATOM 1569 C C . PRO A 1 196 ? -4.314 -1.796 2.407 1.00 93.12 196 PRO A C 1
ATOM 1571 O O . PRO A 1 196 ? -3.685 -2.497 3.200 1.00 93.12 196 PRO A O 1
ATOM 1574 N N . VAL A 1 197 ? -5.154 -2.293 1.507 1.00 94.19 197 VAL A N 1
ATOM 1575 C CA . VAL A 1 197 ? -5.452 -3.707 1.307 1.00 94.19 197 VAL A CA 1
ATOM 1576 C C . VAL A 1 197 ? -5.171 -4.052 -0.147 1.00 94.19 197 VAL A C 1
ATOM 1578 O O . VAL A 1 197 ? -5.732 -3.429 -1.050 1.00 94.19 197 VAL A O 1
ATOM 1581 N N . ASP A 1 198 ? -4.300 -5.037 -0.365 1.00 94.50 198 ASP A N 1
ATOM 1582 C CA . ASP A 1 198 ? -4.091 -5.623 -1.690 1.00 94.50 198 ASP A CA 1
ATOM 1583 C C . ASP A 1 198 ? -5.301 -6.489 -2.057 1.00 94.50 198 ASP A C 1
ATOM 1585 O O . ASP A 1 198 ? -5.672 -7.400 -1.312 1.00 94.50 198 ASP A O 1
ATOM 1589 N N . ALA A 1 199 ? -5.939 -6.160 -3.177 1.00 95.69 199 ALA A N 1
ATOM 1590 C CA . ALA A 1 199 ? -7.148 -6.802 -3.664 1.00 95.69 199 ALA A CA 1
ATOM 1591 C C . ALA A 1 199 ? -6.891 -7.961 -4.634 1.00 95.69 199 ALA A C 1
ATOM 1593 O O . ALA A 1 199 ? -7.854 -8.647 -4.973 1.00 95.69 199 ALA A O 1
ATOM 1594 N N . ARG A 1 200 ? -5.641 -8.198 -5.064 1.00 95.31 200 ARG A N 1
ATOM 1595 C CA . ARG A 1 200 ? -5.306 -9.207 -6.090 1.00 95.31 200 ARG A CA 1
ATOM 1596 C C . ARG A 1 200 ? -5.930 -10.572 -5.813 1.00 95.31 200 ARG A C 1
ATOM 1598 O O . ARG A 1 200 ? -6.672 -11.068 -6.653 1.00 95.31 200 ARG A O 1
ATOM 1605 N N . ASP A 1 201 ? -5.733 -11.092 -4.605 1.00 96.00 201 ASP A N 1
ATOM 1606 C CA . ASP A 1 201 ? -6.241 -12.413 -4.201 1.00 96.00 201 ASP A CA 1
ATOM 1607 C C . ASP A 1 201 ? -7.657 -12.364 -3.595 1.00 96.00 201 ASP A C 1
ATOM 1609 O O . ASP A 1 201 ? -8.219 -13.385 -3.205 1.00 96.00 201 ASP A O 1
ATOM 1613 N N . ARG A 1 202 ? -8.237 -11.165 -3.450 1.00 96.44 202 ARG A N 1
ATOM 1614 C CA . ARG A 1 202 ? -9.545 -10.950 -2.798 1.00 96.44 202 ARG A CA 1
ATOM 1615 C C . ARG A 1 202 ? -10.689 -10.794 -3.791 1.00 96.44 202 ARG A C 1
ATOM 1617 O O . ARG A 1 202 ? -11.849 -10.974 -3.414 1.00 96.44 202 ARG A O 1
ATOM 1624 N N . LEU A 1 203 ? -10.372 -10.413 -5.024 1.00 95.56 203 LEU A N 1
ATOM 1625 C CA . LEU A 1 203 ? -11.317 -10.352 -6.131 1.00 95.56 203 LEU A CA 1
ATOM 1626 C C . LEU A 1 203 ? -11.646 -11.762 -6.630 1.00 95.56 203 LEU A C 1
ATOM 1628 O O . LEU A 1 203 ? -10.873 -12.698 -6.444 1.00 95.56 203 LEU A O 1
ATOM 1632 N N . GLN A 1 204 ? -12.829 -11.909 -7.221 1.00 95.06 204 GLN A N 1
ATOM 1633 C CA . GLN A 1 204 ? -13.302 -13.153 -7.820 1.00 95.06 204 GLN A CA 1
ATOM 1634 C C . GLN A 1 204 ? -13.762 -12.883 -9.269 1.00 95.06 204 GLN A C 1
ATOM 1636 O O . GLN A 1 204 ? -14.749 -12.147 -9.465 1.00 95.06 204 GLN A O 1
ATOM 1641 N N . PRO A 1 205 ? -13.060 -13.447 -10.277 1.00 94.31 205 PRO A N 1
ATOM 1642 C CA . PRO A 1 205 ? -11.810 -14.222 -10.150 1.00 94.31 205 PRO A CA 1
ATOM 1643 C C . PRO A 1 205 ? -10.638 -13.373 -9.602 1.00 94.31 205 PRO A C 1
ATOM 1645 O O . PRO A 1 205 ? -10.698 -12.141 -9.694 1.00 94.31 205 PRO A O 1
ATOM 1648 N N . PRO A 1 206 ? -9.592 -13.996 -9.018 1.00 95.81 206 PRO A N 1
ATOM 1649 C CA . PRO A 1 206 ? -8.402 -13.271 -8.580 1.00 95.81 206 PRO A CA 1
ATOM 1650 C C . PRO A 1 206 ? -7.696 -12.623 -9.773 1.00 95.81 206 PRO A C 1
ATOM 1652 O O . PRO A 1 206 ? -7.804 -13.089 -10.911 1.00 95.81 206 PRO A O 1
ATOM 1655 N N . LEU A 1 207 ? -6.960 -11.539 -9.517 1.00 94.00 207 LEU A N 1
ATOM 1656 C CA . LEU A 1 207 ? -6.157 -10.915 -10.565 1.00 94.00 207 LEU A CA 1
ATOM 1657 C C . LEU A 1 207 ? -5.019 -11.857 -10.987 1.00 94.00 207 LEU A C 1
ATOM 1659 O O . LEU A 1 207 ? -4.418 -12.498 -10.122 1.00 94.00 207 LEU A O 1
ATOM 1663 N N . PRO A 1 208 ? -4.679 -11.916 -12.287 1.00 92.50 208 PRO A N 1
ATOM 1664 C CA . PRO A 1 208 ? -3.603 -12.770 -12.765 1.00 92.50 208 PRO A CA 1
ATOM 1665 C C . PRO A 1 208 ? -2.272 -12.478 -12.079 1.00 92.50 208 PRO A C 1
ATOM 1667 O O . PRO A 1 208 ? -1.942 -11.330 -11.749 1.00 92.50 208 PRO A O 1
ATOM 1670 N N . GLN A 1 209 ? -1.473 -13.529 -11.907 1.00 90.62 209 GLN A N 1
ATOM 1671 C CA . GLN A 1 209 ? -0.095 -13.376 -11.471 1.00 90.62 209 GLN A CA 1
ATOM 1672 C C . GLN A 1 209 ? 0.639 -12.442 -12.443 1.00 90.62 209 GLN A C 1
ATOM 1674 O O . GLN A 1 209 ? 0.514 -12.564 -13.658 1.00 90.62 209 GLN A O 1
ATOM 1679 N N . GLY A 1 210 ? 1.378 -11.473 -11.904 1.00 87.56 210 GLY A N 1
ATOM 1680 C CA . GLY A 1 210 ? 2.052 -10.463 -12.722 1.00 87.56 210 GLY A CA 1
ATOM 1681 C C . GLY A 1 210 ? 1.166 -9.297 -13.176 1.00 87.56 210 GLY A C 1
ATOM 1682 O O . GLY A 1 210 ? 1.655 -8.471 -13.942 1.00 87.56 210 GLY A O 1
ATOM 1683 N N . TYR A 1 211 ? -0.082 -9.173 -12.688 1.00 91.38 211 TYR A N 1
ATOM 1684 C CA . TYR A 1 211 ? -0.932 -8.003 -12.954 1.00 91.38 211 TYR A CA 1
ATOM 1685 C C . TYR A 1 211 ? -0.182 -6.684 -12.712 1.00 91.38 211 TYR A C 1
ATOM 1687 O O . TYR A 1 211 ? 0.210 -6.355 -11.578 1.00 91.38 211 TYR A O 1
ATOM 1695 N N . PHE A 1 212 ? -0.033 -5.907 -13.785 1.00 88.19 212 PHE A N 1
ATOM 1696 C CA . PHE A 1 212 ? 0.754 -4.682 -13.801 1.00 88.19 212 PHE A CA 1
ATOM 1697 C C . PHE A 1 212 ? -0.138 -3.434 -13.705 1.00 88.19 212 PHE A C 1
ATOM 1699 O O . PHE A 1 212 ? -0.500 -2.803 -14.701 1.00 88.19 212 PHE A O 1
ATOM 1706 N N . GLY A 1 213 ? -0.470 -3.053 -12.471 1.00 88.38 213 GLY A N 1
ATOM 1707 C CA . GLY A 1 213 ? -1.268 -1.870 -12.147 1.00 88.38 213 GLY A CA 1
ATOM 1708 C C . GLY A 1 213 ? -1.535 -1.733 -10.648 1.00 88.38 213 GLY A C 1
ATOM 1709 O O . GLY A 1 213 ? -1.049 -2.525 -9.832 1.00 88.38 213 GLY A O 1
ATOM 1710 N N . ASN A 1 214 ? -2.324 -0.731 -10.262 1.00 91.00 214 ASN A N 1
ATOM 1711 C CA . ASN A 1 214 ? -2.764 -0.578 -8.879 1.00 91.00 214 ASN A CA 1
ATOM 1712 C C . ASN A 1 214 ? -3.981 -1.466 -8.610 1.00 91.00 214 ASN A C 1
ATOM 1714 O O . ASN A 1 214 ? -4.988 -1.385 -9.304 1.00 91.00 214 ASN A O 1
ATOM 1718 N N . ALA A 1 215 ? -3.887 -2.283 -7.563 1.00 93.88 215 ALA A N 1
ATOM 1719 C CA . ALA A 1 215 ? -4.972 -3.119 -7.047 1.00 93.88 215 ALA A CA 1
ATOM 1720 C C . ALA A 1 215 ? -5.106 -2.937 -5.525 1.00 93.88 215 ALA A C 1
ATOM 1722 O O . ALA A 1 215 ? -5.306 -3.890 -4.780 1.00 93.88 215 ALA A O 1
ATOM 1723 N N . VAL A 1 216 ? -4.904 -1.705 -5.048 1.00 92.25 216 VAL A N 1
ATOM 1724 C CA . VAL A 1 216 ? -4.867 -1.381 -3.619 1.00 92.25 216 VAL A CA 1
ATOM 1725 C C . VAL A 1 216 ? -6.048 -0.494 -3.254 1.00 92.25 216 VAL A C 1
ATOM 1727 O O . VAL A 1 216 ? -6.209 0.602 -3.794 1.00 92.25 216 VAL A O 1
ATOM 1730 N N . PHE A 1 217 ? -6.836 -0.945 -2.284 1.00 93.19 217 PHE A N 1
ATOM 1731 C CA . PHE A 1 217 ? -7.917 -0.171 -1.677 1.00 93.19 217 PHE A CA 1
ATOM 1732 C C . PHE A 1 217 ? -7.474 0.353 -0.316 1.00 93.19 217 PHE A C 1
ATOM 1734 O O . PHE A 1 217 ? -6.651 -0.271 0.344 1.00 93.19 217 PHE A O 1
ATOM 1741 N N . ILE A 1 218 ? -8.020 1.485 0.120 1.00 91.62 218 ILE A N 1
ATOM 1742 C CA . ILE A 1 218 ? -7.910 1.905 1.521 1.00 91.62 218 ILE A CA 1
ATOM 1743 C C . ILE A 1 218 ? -9.143 1.374 2.238 1.00 91.62 218 ILE A C 1
ATOM 1745 O O . ILE A 1 218 ? -10.245 1.557 1.741 1.00 91.62 218 ILE A O 1
ATOM 1749 N N . THR A 1 219 ? -8.957 0.734 3.388 1.00 93.56 219 THR A N 1
ATOM 1750 C CA . THR A 1 219 ? -10.051 0.440 4.321 1.00 93.56 219 THR A CA 1
ATOM 1751 C C . THR A 1 219 ? -9.830 1.210 5.615 1.00 93.56 219 THR A C 1
ATOM 1753 O O . THR A 1 219 ? -8.712 1.653 5.904 1.00 93.56 219 THR A O 1
ATOM 1756 N N . SER A 1 220 ? -10.898 1.346 6.395 1.00 93.56 220 SER A N 1
ATOM 1757 C CA . SER A 1 220 ? -10.896 2.071 7.661 1.00 93.56 220 SER A CA 1
ATOM 1758 C C . SER A 1 220 ? -11.467 1.207 8.786 1.00 93.56 220 SER A C 1
ATOM 1760 O O . SER A 1 220 ? -12.491 0.534 8.621 1.00 93.56 220 SER A O 1
ATOM 1762 N N . ALA A 1 221 ? -10.804 1.261 9.937 1.00 95.88 221 ALA A N 1
ATOM 1763 C CA . ALA A 1 221 ? -11.316 0.844 11.234 1.00 95.88 221 ALA A CA 1
ATOM 1764 C C . ALA A 1 221 ? -11.706 2.097 12.033 1.00 95.88 221 ALA A C 1
ATOM 1766 O O . ALA A 1 221 ? -10.968 3.084 12.015 1.00 95.88 221 ALA A O 1
ATOM 1767 N N . ILE A 1 222 ? -12.855 2.059 12.708 1.00 94.56 222 ILE A N 1
ATOM 1768 C CA . ILE A 1 222 ? -13.426 3.194 13.447 1.00 94.56 222 ILE A CA 1
ATOM 1769 C C . ILE A 1 222 ? -13.706 2.756 14.885 1.00 94.56 222 ILE A C 1
ATOM 1771 O O . ILE A 1 222 ? -14.186 1.643 15.112 1.00 94.56 222 ILE A O 1
ATOM 1775 N N . ALA A 1 223 ? -13.372 3.618 15.839 1.00 95.62 223 ALA A N 1
ATOM 1776 C CA . ALA A 1 223 ? -13.678 3.477 17.260 1.00 95.62 223 ALA A CA 1
ATOM 1777 C C . ALA A 1 223 ? -13.598 4.858 17.928 1.00 95.62 223 ALA A C 1
ATOM 1779 O O . ALA A 1 223 ? -13.152 5.820 17.298 1.00 95.62 223 ALA A O 1
ATOM 1780 N N . THR A 1 224 ? -13.969 4.959 19.204 1.00 95.38 224 THR A N 1
ATOM 1781 C CA . THR A 1 224 ? -13.647 6.160 19.988 1.00 95.38 224 THR A CA 1
ATOM 1782 C C . THR A 1 224 ? -12.260 6.049 20.621 1.00 95.38 224 THR A C 1
ATOM 1784 O O . THR A 1 224 ? -11.767 4.953 20.915 1.00 95.38 224 THR A O 1
ATOM 1787 N N . SER A 1 225 ? -11.613 7.192 20.860 1.00 94.69 225 SER A N 1
ATOM 1788 C CA . SER A 1 225 ? -10.333 7.263 21.581 1.00 94.69 225 SER A CA 1
ATOM 1789 C C . SER A 1 225 ? -10.414 6.582 22.950 1.00 94.69 225 SER A C 1
ATOM 1791 O O . SER A 1 225 ? -9.508 5.834 23.322 1.00 94.69 225 SER A O 1
ATOM 1793 N N . GLY A 1 226 ? -11.517 6.775 23.677 1.00 96.12 226 GLY A N 1
ATOM 1794 C CA . GLY A 1 226 ? -11.741 6.185 24.992 1.00 96.12 226 GLY A CA 1
ATOM 1795 C C . GLY A 1 226 ? -11.812 4.664 24.935 1.00 96.12 226 GLY A C 1
ATOM 1796 O O . GLY A 1 226 ? -11.181 3.993 25.749 1.00 96.12 226 GLY A O 1
ATOM 1797 N N . GLU A 1 227 ? -12.500 4.095 23.942 1.00 97.56 227 GLU A N 1
ATOM 1798 C CA . GLU A 1 227 ? -12.533 2.642 23.754 1.00 97.56 227 GLU A CA 1
ATOM 1799 C C . GLU A 1 227 ? -11.157 2.078 23.404 1.00 97.56 227 GLU A C 1
ATOM 1801 O O . GLU A 1 227 ? -10.735 1.069 23.973 1.00 97.56 227 GLU A O 1
ATOM 1806 N N . ILE A 1 228 ? -10.442 2.728 22.479 1.00 97.12 228 ILE A N 1
ATOM 1807 C CA . ILE A 1 228 ? -9.105 2.292 22.075 1.00 97.12 228 ILE A CA 1
ATOM 1808 C C . ILE A 1 228 ? -8.140 2.357 23.255 1.00 97.12 228 ILE A C 1
ATOM 1810 O O . ILE A 1 228 ? -7.336 1.442 23.404 1.00 97.12 228 ILE A O 1
ATOM 1814 N N . GLN A 1 229 ? -8.213 3.371 24.114 1.00 96.06 229 GLN A N 1
ATOM 1815 C CA . GLN A 1 229 ? -7.310 3.502 25.257 1.00 96.06 229 GLN A CA 1
ATOM 1816 C C . GLN A 1 229 ? -7.667 2.583 26.435 1.00 96.06 229 GLN A C 1
ATOM 1818 O O . GLN A 1 229 ? -6.756 1.997 27.017 1.00 96.06 229 GLN A O 1
ATOM 1823 N N . SER A 1 230 ? -8.955 2.437 26.769 1.00 96.00 230 SER A N 1
ATOM 1824 C CA . SER A 1 230 ? -9.413 1.713 27.969 1.00 96.00 230 SER A CA 1
ATOM 1825 C C . SER A 1 230 ? -9.503 0.197 27.801 1.00 96.00 230 SER A C 1
ATOM 1827 O O . SER A 1 230 ? -9.193 -0.535 28.737 1.00 96.00 230 SER A O 1
ATOM 1829 N N . LYS A 1 231 ? -9.911 -0.297 26.625 1.00 96.56 231 LYS A N 1
ATOM 1830 C CA . LYS A 1 231 ? -10.069 -1.741 26.385 1.00 96.56 231 LYS A CA 1
ATOM 1831 C C . LYS A 1 231 ? -8.701 -2.425 26.225 1.00 96.56 231 LYS A C 1
ATOM 1833 O O . LYS A 1 231 ? -7.704 -1.738 26.000 1.00 96.56 231 LYS A O 1
ATOM 1838 N N . PRO A 1 232 ? -8.605 -3.762 26.268 1.00 96.69 232 PRO A N 1
ATOM 1839 C CA . PRO A 1 232 ? -7.348 -4.477 26.026 1.00 96.69 232 PRO A CA 1
ATOM 1840 C C . PRO A 1 232 ? -6.758 -4.248 24.625 1.00 96.69 232 PRO A C 1
ATOM 1842 O O . PRO A 1 232 ? -7.384 -3.664 23.731 1.00 96.69 232 PRO A O 1
ATOM 1845 N N . LEU A 1 233 ? -5.520 -4.697 24.390 1.00 96.06 233 LEU A N 1
ATOM 1846 C CA . LEU A 1 233 ? -4.868 -4.556 23.077 1.00 96.06 233 LEU A CA 1
ATOM 1847 C C . LEU A 1 233 ? -5.644 -5.279 21.967 1.00 96.06 233 LEU A C 1
ATOM 1849 O O . LEU A 1 233 ? -5.772 -4.747 20.861 1.00 96.06 233 LEU A O 1
ATOM 1853 N N . TRP A 1 234 ? -6.194 -6.456 22.272 1.00 96.62 234 TRP A N 1
ATOM 1854 C CA . TRP A 1 234 ? -6.946 -7.242 21.300 1.00 96.62 234 TRP A CA 1
ATOM 1855 C C . TRP A 1 234 ? -8.185 -6.511 20.777 1.00 96.62 234 TRP A C 1
ATOM 1857 O O . TRP A 1 234 ? -8.560 -6.750 19.636 1.00 96.62 234 TRP A O 1
ATOM 1867 N N . TYR A 1 235 ? -8.780 -5.575 21.528 1.00 97.69 235 TYR A N 1
ATOM 1868 C CA . TYR A 1 235 ? -9.921 -4.800 21.031 1.00 97.69 235 TYR A CA 1
ATOM 1869 C C . TYR A 1 235 ? -9.524 -3.950 19.820 1.00 97.69 235 TYR A C 1
ATOM 1871 O O . TYR A 1 235 ? -10.171 -4.002 18.775 1.00 97.69 235 TYR A O 1
ATOM 1879 N N . 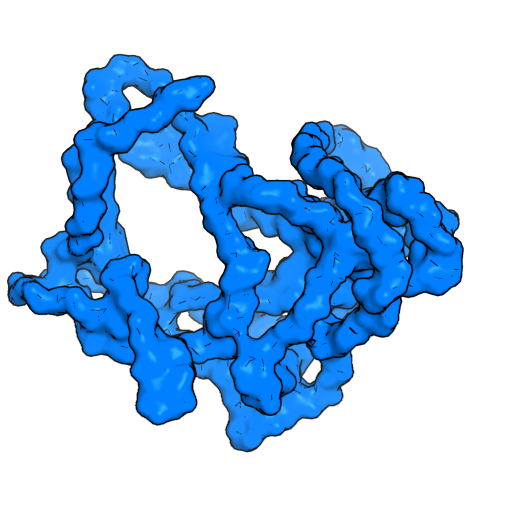ALA A 1 236 ? -8.406 -3.226 19.913 1.00 97.62 236 ALA A N 1
ATOM 1880 C CA . ALA A 1 236 ? -7.901 -2.437 18.792 1.00 97.62 236 ALA A CA 1
ATOM 1881 C C . ALA A 1 236 ? -7.533 -3.334 17.594 1.00 97.62 236 ALA A C 1
ATOM 1883 O O . ALA A 1 236 ? -7.820 -2.985 16.451 1.00 97.62 236 ALA A O 1
ATOM 1884 N N . ALA A 1 237 ? -6.956 -4.514 17.851 1.00 97.88 237 ALA A N 1
ATOM 1885 C CA . ALA A 1 237 ? -6.664 -5.497 16.808 1.00 97.88 237 ALA A CA 1
ATOM 1886 C C . ALA A 1 237 ? -7.939 -6.063 16.155 1.00 97.88 237 ALA A C 1
ATOM 1888 O O . ALA A 1 237 ? -7.970 -6.226 14.937 1.00 97.88 237 ALA A O 1
ATOM 1889 N N . SER A 1 238 ? -9.006 -6.285 16.929 1.00 98.00 238 SER A N 1
ATOM 1890 C CA . SER A 1 238 ? -10.299 -6.767 16.430 1.00 98.00 238 SER A CA 1
ATOM 1891 C C . SER A 1 238 ? -10.935 -5.790 15.442 1.00 98.00 238 SER A C 1
ATOM 1893 O O . SER A 1 238 ? -11.407 -6.203 14.389 1.00 98.00 238 SER A O 1
ATOM 1895 N N . LYS A 1 239 ? -10.824 -4.478 15.684 1.00 98.31 239 LYS A N 1
ATOM 1896 C CA . LYS A 1 239 ? -11.300 -3.452 14.744 1.00 98.31 239 LYS A CA 1
ATOM 1897 C C . LYS A 1 239 ? -10.548 -3.477 13.415 1.00 98.31 239 LYS A C 1
ATOM 1899 O O . LYS A 1 239 ? -11.154 -3.308 12.356 1.00 98.31 239 LYS A O 1
ATOM 1904 N N . VAL A 1 240 ? -9.237 -3.724 13.452 1.00 98.06 240 VAL A N 1
ATOM 1905 C CA . VAL A 1 240 ? -8.430 -3.927 12.236 1.00 98.06 240 VAL A CA 1
ATOM 1906 C C . VAL A 1 240 ? -8.853 -5.216 11.525 1.00 98.06 240 VAL A C 1
ATOM 1908 O O . VAL A 1 240 ? -9.023 -5.208 10.306 1.00 98.06 240 VAL A O 1
ATOM 1911 N N . HIS A 1 241 ? -9.078 -6.292 12.281 1.00 97.88 241 HIS A N 1
ATOM 1912 C CA . HIS A 1 241 ? -9.527 -7.585 11.767 1.00 97.88 241 HIS A CA 1
ATOM 1913 C C . HIS A 1 241 ? -10.879 -7.492 11.050 1.00 97.88 241 HIS A C 1
ATOM 1915 O O . HIS A 1 241 ? -10.998 -7.901 9.897 1.00 97.88 241 HIS A O 1
ATOM 1921 N N . GLU A 1 242 ? -11.880 -6.879 11.683 1.00 97.81 242 GLU A N 1
ATOM 1922 C CA . GLU A 1 242 ? -13.210 -6.633 11.113 1.00 97.81 242 GLU A CA 1
ATOM 1923 C C . GLU A 1 242 ? -13.120 -5.819 9.811 1.00 97.81 242 GLU A C 1
ATOM 1925 O O . GLU A 1 242 ? -13.717 -6.176 8.791 1.00 97.81 242 GLU A O 1
ATOM 1930 N N . ALA A 1 243 ? -12.315 -4.750 9.810 1.00 97.38 243 ALA A N 1
ATOM 1931 C CA . ALA A 1 243 ? -12.109 -3.914 8.631 1.00 97.38 243 ALA A CA 1
ATOM 1932 C C . ALA A 1 243 ? -11.404 -4.660 7.481 1.00 97.38 243 ALA A C 1
ATOM 1934 O O . ALA A 1 243 ? -11.723 -4.413 6.316 1.00 97.38 243 ALA A O 1
ATOM 1935 N N . LEU A 1 244 ? -10.486 -5.590 7.775 1.00 96.88 244 LEU A N 1
ATOM 1936 C CA . LEU A 1 244 ? -9.864 -6.478 6.781 1.00 96.88 244 LEU A CA 1
ATOM 1937 C C . LEU A 1 244 ? -10.829 -7.551 6.267 1.0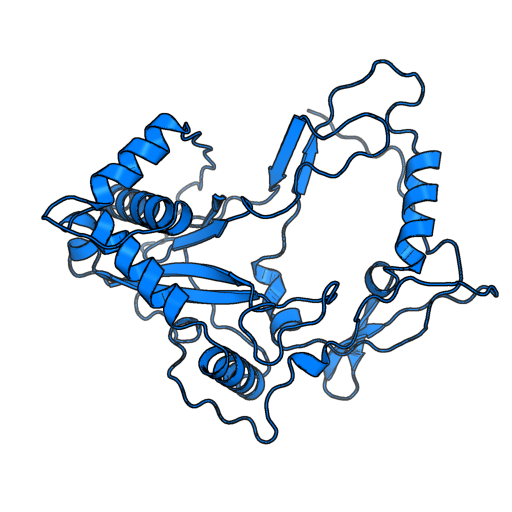0 96.88 244 LEU A C 1
ATOM 1939 O O . LEU A 1 244 ? -10.801 -7.879 5.075 1.00 96.88 244 LEU A O 1
ATOM 1943 N N . ALA A 1 245 ? -11.659 -8.109 7.149 1.00 96.44 245 ALA A N 1
ATOM 1944 C CA . ALA A 1 245 ? -12.623 -9.158 6.835 1.00 96.44 245 ALA A CA 1
ATOM 1945 C C . ALA A 1 245 ? -13.764 -8.653 5.939 1.00 96.44 245 ALA A C 1
ATOM 1947 O O . ALA A 1 245 ? -14.296 -9.426 5.141 1.00 96.44 245 ALA A O 1
ATOM 1948 N N . ARG A 1 246 ? -14.094 -7.356 6.018 1.00 96.56 246 ARG A N 1
ATOM 1949 C CA . ARG A 1 246 ? -15.060 -6.682 5.134 1.00 96.56 246 ARG A CA 1
ATOM 1950 C C . ARG A 1 246 ? -14.584 -6.581 3.682 1.00 96.56 246 ARG A C 1
ATOM 1952 O O . ARG A 1 246 ? -15.406 -6.624 2.772 1.00 96.56 246 ARG A O 1
ATOM 1959 N N . MET A 1 247 ? -13.274 -6.475 3.449 1.00 96.81 247 MET A N 1
ATOM 1960 C CA . MET A 1 247 ? -12.678 -6.265 2.120 1.00 96.81 247 MET A CA 1
ATOM 1961 C C . MET A 1 247 ? -12.647 -7.561 1.296 1.00 96.81 247 MET A C 1
ATOM 1963 O O . MET A 1 247 ? -11.581 -8.103 0.999 1.00 96.81 247 MET A O 1
ATOM 1967 N N . LYS A 1 248 ? -13.828 -8.083 0.964 1.00 96.50 248 LYS A N 1
ATOM 1968 C CA . LYS A 1 248 ? -14.048 -9.239 0.081 1.00 96.50 248 LYS A CA 1
ATOM 1969 C C . LYS A 1 248 ? -14.551 -8.778 -1.285 1.00 96.50 248 LYS A C 1
ATOM 1971 O O . LYS A 1 248 ? -14.939 -7.622 -1.439 1.00 96.50 248 LYS A O 1
ATOM 1976 N N . ASN A 1 249 ? -14.573 -9.694 -2.253 1.00 97.00 249 ASN A N 1
ATOM 1977 C CA . ASN A 1 249 ? -14.974 -9.449 -3.639 1.00 97.00 249 ASN A CA 1
ATOM 1978 C C . ASN A 1 249 ? -16.146 -8.465 -3.806 1.00 97.00 249 ASN A C 1
ATOM 1980 O O . ASN A 1 249 ? -15.997 -7.464 -4.498 1.00 97.00 249 ASN A O 1
ATOM 1984 N N . ASP A 1 250 ? -17.284 -8.714 -3.156 1.00 97.12 250 ASP A N 1
ATOM 1985 C CA . ASP A 1 250 ? -18.494 -7.911 -3.380 1.00 97.12 250 ASP A CA 1
ATOM 1986 C C . ASP A 1 250 ? -18.341 -6.479 -2.862 1.00 97.12 250 ASP A C 1
ATOM 1988 O O . ASP A 1 250 ? -18.787 -5.526 -3.506 1.00 97.12 250 ASP A O 1
ATOM 1992 N N . TYR A 1 251 ? -17.650 -6.312 -1.732 1.00 97.75 251 TYR A N 1
ATOM 1993 C CA . TYR A 1 251 ? -17.325 -4.996 -1.194 1.00 97.75 251 TYR A CA 1
ATOM 1994 C C . TYR A 1 251 ? -16.361 -4.250 -2.122 1.00 97.75 251 TYR A C 1
ATOM 1996 O O . TYR A 1 251 ? -16.586 -3.084 -2.437 1.00 97.75 251 TYR A O 1
ATOM 2004 N N . LEU A 1 252 ? -15.335 -4.935 -2.637 1.00 96.88 252 LEU A N 1
ATOM 2005 C CA . LEU A 1 252 ? -14.358 -4.364 -3.571 1.00 96.88 252 LEU A CA 1
ATOM 2006 C C . LEU A 1 252 ? -15.005 -3.951 -4.903 1.00 96.88 252 LEU A C 1
ATOM 2008 O O . LEU A 1 252 ? -14.759 -2.844 -5.378 1.00 96.88 252 LEU A O 1
ATOM 2012 N N . LYS A 1 253 ? -15.879 -4.789 -5.479 1.00 96.44 253 LYS A N 1
ATOM 2013 C CA . LYS A 1 253 ? -16.644 -4.460 -6.696 1.00 96.44 253 LYS A CA 1
ATOM 2014 C C . LYS A 1 253 ? -17.579 -3.273 -6.465 1.00 96.44 253 LYS A C 1
ATOM 2016 O O . LYS A 1 253 ? -17.608 -2.343 -7.261 1.00 96.44 253 LYS A O 1
ATOM 2021 N N . SER A 1 254 ? -18.278 -3.251 -5.331 1.00 97.50 254 SER A N 1
ATOM 2022 C CA . SER A 1 254 ? -19.085 -2.097 -4.924 1.00 97.50 254 SER A CA 1
ATOM 2023 C C . SER A 1 254 ? -18.246 -0.823 -4.758 1.00 97.50 254 SER A C 1
ATOM 2025 O O . SER A 1 254 ? -18.732 0.269 -5.042 1.00 97.50 254 SER A O 1
ATOM 2027 N N . ALA A 1 255 ? -17.001 -0.932 -4.285 1.00 95.94 255 ALA A N 1
ATOM 2028 C CA . ALA A 1 255 ? -16.102 0.208 -4.108 1.00 95.94 255 ALA A CA 1
ATOM 2029 C C . ALA A 1 255 ? -15.594 0.755 -5.448 1.00 95.94 255 ALA A C 1
ATOM 2031 O O . ALA A 1 255 ? -15.456 1.968 -5.587 1.00 95.94 255 ALA A O 1
ATOM 2032 N N . LEU A 1 256 ? -15.349 -0.113 -6.437 1.00 95.75 256 LEU A N 1
ATOM 2033 C CA . LEU A 1 256 ? -15.043 0.308 -7.808 1.00 95.75 256 LEU A CA 1
ATOM 2034 C C . LEU A 1 256 ? -16.203 1.104 -8.408 1.00 95.75 256 LEU A C 1
ATOM 2036 O O . LEU A 1 256 ? -15.979 2.197 -8.918 1.00 95.75 256 LEU A O 1
ATOM 2040 N N . ASP A 1 257 ? -17.432 0.608 -8.265 1.00 96.81 257 ASP A N 1
ATOM 2041 C CA . ASP A 1 257 ? -18.619 1.314 -8.751 1.00 96.81 257 ASP A CA 1
ATOM 2042 C C . ASP A 1 257 ? -18.802 2.674 -8.079 1.00 96.81 257 ASP A C 1
ATOM 2044 O O . ASP A 1 257 ? -19.097 3.660 -8.751 1.00 96.81 257 ASP A O 1
ATOM 2048 N N . TYR A 1 258 ? -18.593 2.745 -6.759 1.00 95.56 258 TYR A N 1
ATOM 2049 C CA . TYR A 1 258 ? -18.639 4.014 -6.038 1.00 95.56 258 TYR A CA 1
ATOM 2050 C C . TYR A 1 258 ? -17.615 5.002 -6.599 1.00 95.56 258 TYR A C 1
ATOM 2052 O O . TYR A 1 258 ? -17.951 6.155 -6.856 1.00 95.56 258 TYR A O 1
ATOM 2060 N N . LEU A 1 259 ? -16.367 4.565 -6.797 1.00 93.69 259 LEU A N 1
ATOM 2061 C CA . LEU A 1 259 ? -15.323 5.427 -7.347 1.00 93.69 259 LEU A CA 1
ATOM 2062 C C . LEU A 1 259 ? -15.676 5.907 -8.755 1.00 93.69 259 LEU A C 1
ATOM 2064 O O . LEU A 1 259 ? -15.472 7.083 -9.042 1.00 93.69 259 LEU A O 1
ATOM 2068 N N . GLU A 1 260 ? -16.219 5.040 -9.608 1.00 94.38 260 GLU A N 1
ATOM 2069 C CA . GLU A 1 260 ? -16.604 5.403 -10.975 1.00 94.38 260 GLU A CA 1
ATOM 2070 C C . GLU A 1 260 ? -17.707 6.475 -10.976 1.00 94.38 260 GLU A C 1
ATOM 2072 O O . GLU A 1 260 ? -17.557 7.495 -11.643 1.00 94.38 260 GLU A O 1
ATOM 2077 N N . GLN A 1 261 ? -18.736 6.340 -10.127 1.00 94.31 261 GLN A N 1
ATOM 2078 C CA . GLN A 1 261 ? -19.781 7.367 -9.956 1.00 94.31 261 GLN A CA 1
ATOM 2079 C C . GLN A 1 261 ? -19.243 8.719 -9.457 1.00 94.31 261 GLN A C 1
ATOM 2081 O O . GLN A 1 261 ? -19.871 9.754 -9.664 1.00 94.31 261 GLN A O 1
ATOM 2086 N N . HIS A 1 262 ? -18.076 8.723 -8.810 1.00 91.81 262 HIS A N 1
ATOM 2087 C CA . HIS A 1 262 ? -17.424 9.920 -8.280 1.00 91.81 262 HIS A CA 1
ATOM 2088 C C . HIS A 1 262 ? -16.218 10.348 -9.130 1.00 91.81 262 HIS A C 1
ATOM 2090 O O . HIS A 1 262 ? -15.287 10.979 -8.621 1.00 91.81 262 HIS A O 1
ATOM 2096 N N . ASN A 1 263 ? -16.211 10.012 -10.426 1.00 90.25 263 ASN A N 1
ATOM 2097 C CA . ASN A 1 263 ? -15.157 10.382 -11.378 1.00 90.25 263 ASN A CA 1
ATOM 2098 C C . ASN A 1 263 ? -13.752 9.951 -10.918 1.00 90.25 263 ASN A C 1
ATOM 2100 O O . ASN A 1 263 ? -12.774 10.687 -11.067 1.00 90.25 263 ASN A O 1
ATOM 2104 N N . CYS A 1 264 ? -13.663 8.781 -10.285 1.00 89.50 264 CYS A N 1
ATOM 2105 C CA . CYS A 1 264 ? -12.457 8.237 -9.674 1.00 89.50 264 CYS A CA 1
ATOM 2106 C C . CYS A 1 264 ? -11.761 9.205 -8.696 1.00 89.50 264 CYS A C 1
ATOM 2108 O O . CYS A 1 264 ? -10.531 9.221 -8.607 1.00 89.50 264 CYS A O 1
ATOM 2110 N N . LYS A 1 265 ? -12.514 10.019 -7.946 1.00 86.06 265 LYS A N 1
ATOM 2111 C CA . LYS A 1 265 ? -11.970 10.904 -6.905 1.00 86.06 265 LYS A CA 1
ATOM 2112 C C . LYS A 1 265 ? -12.213 10.321 -5.514 1.00 86.06 265 LYS A C 1
ATOM 2114 O O . LYS A 1 265 ? -13.241 9.709 -5.247 1.00 86.06 265 LYS A O 1
ATOM 2119 N N . LYS A 1 266 ? -11.246 10.523 -4.614 1.00 83.06 266 LYS A N 1
ATOM 2120 C CA . LYS A 1 266 ? -11.356 10.173 -3.188 1.00 83.06 266 LYS A CA 1
ATOM 2121 C C . LYS A 1 266 ? -11.417 11.452 -2.356 1.00 83.06 266 LYS A C 1
ATOM 2123 O O . LYS A 1 266 ? -10.689 12.392 -2.696 1.00 83.06 266 LYS A O 1
ATOM 2128 N N . PRO A 1 267 ? -12.202 11.482 -1.265 1.00 80.56 267 PRO A N 1
ATOM 2129 C CA . PRO A 1 267 ? -12.174 12.608 -0.343 1.00 80.56 267 PRO A CA 1
ATOM 2130 C C . PRO A 1 267 ? -10.766 12.807 0.228 1.00 80.56 267 PRO A C 1
ATOM 2132 O O . PRO A 1 267 ? -9.930 11.893 0.273 1.00 80.56 267 PRO A O 1
ATOM 2135 N N . GLU A 1 268 ? -10.479 14.032 0.647 1.00 77.12 268 GLU A N 1
ATOM 2136 C CA . GLU A 1 268 ? -9.266 14.305 1.402 1.00 77.12 268 GLU A CA 1
ATOM 2137 C C . GLU A 1 268 ? -9.415 13.802 2.833 1.00 77.12 268 GLU A C 1
ATOM 2139 O O . GLU A 1 268 ? -10.444 13.996 3.472 1.00 77.12 268 GLU A O 1
ATOM 2144 N N . VAL A 1 269 ? -8.374 13.133 3.329 1.00 77.62 269 VAL A N 1
ATOM 2145 C CA . VAL A 1 269 ? -8.331 12.624 4.699 1.00 77.62 269 VAL A CA 1
ATOM 2146 C C . VAL A 1 269 ? -7.236 13.375 5.433 1.00 77.62 269 VAL A C 1
ATOM 2148 O O . VAL A 1 269 ? -6.067 13.325 5.040 1.00 77.62 269 VAL A O 1
ATOM 2151 N N . ASN A 1 270 ? -7.613 14.067 6.505 1.00 77.75 270 ASN A N 1
ATOM 2152 C CA . ASN A 1 270 ? -6.668 14.750 7.373 1.00 77.75 270 ASN A CA 1
ATOM 2153 C C . ASN A 1 270 ? -6.118 13.768 8.416 1.00 77.75 270 ASN A C 1
ATOM 2155 O O . ASN A 1 270 ? -6.808 13.408 9.368 1.00 77.75 270 ASN A O 1
ATOM 2159 N N . TYR A 1 271 ? -4.864 13.346 8.247 1.00 82.50 271 TYR A N 1
ATOM 2160 C CA . TYR A 1 271 ? -4.176 12.456 9.189 1.00 82.50 271 TYR A CA 1
ATOM 2161 C C . TYR A 1 271 ? -3.504 13.188 10.356 1.00 82.50 271 TYR A C 1
ATOM 2163 O O . TYR A 1 271 ? -2.947 12.540 11.237 1.00 82.50 271 TYR A O 1
ATOM 2171 N N . LYS A 1 272 ? -3.521 14.525 10.407 1.00 75.75 272 LYS A N 1
ATOM 2172 C CA . LYS A 1 272 ? -2.767 15.270 11.426 1.00 75.75 272 LYS A CA 1
ATOM 2173 C C . LYS A 1 272 ? -3.332 15.067 12.834 1.00 75.75 272 LYS A C 1
ATOM 2175 O O . LYS A 1 272 ? -2.545 14.903 13.765 1.00 75.75 272 LYS A O 1
ATOM 2180 N N . TYR A 1 273 ? -4.659 15.014 12.964 1.00 78.50 273 TYR A N 1
ATOM 2181 C CA . TYR A 1 273 ? -5.350 15.076 14.253 1.00 78.50 273 TYR A CA 1
ATOM 2182 C C . TYR A 1 273 ? -5.992 13.745 14.678 1.00 78.50 273 TYR A C 1
ATOM 2184 O O . TYR A 1 273 ? -5.366 12.976 15.401 1.00 78.50 273 TYR A O 1
ATOM 2192 N N . THR A 1 274 ? -7.200 13.422 14.216 1.00 81.38 274 THR A N 1
ATOM 2193 C CA . THR A 1 274 ? -7.936 12.210 14.634 1.00 81.38 274 THR A CA 1
ATOM 2194 C C . THR A 1 274 ? -7.530 10.958 13.863 1.00 81.38 274 THR A C 1
ATOM 2196 O O . THR A 1 274 ? -7.443 9.872 14.436 1.00 81.38 274 THR A O 1
ATOM 2199 N N . ASN A 1 275 ? -7.234 11.091 12.570 1.00 86.94 275 ASN A N 1
ATOM 2200 C CA . ASN A 1 275 ? -6.976 9.934 11.717 1.00 86.94 275 ASN A CA 1
ATOM 2201 C C . ASN A 1 275 ? -5.521 9.470 11.771 1.00 86.94 275 ASN A C 1
ATOM 2203 O O . ASN A 1 275 ? -4.590 10.235 12.040 1.00 86.94 275 ASN A O 1
ATOM 2207 N N . LEU A 1 276 ? -5.324 8.193 11.466 1.00 91.00 276 LEU A N 1
ATOM 2208 C CA . LEU A 1 276 ? -4.024 7.548 11.335 1.00 91.00 276 LEU A CA 1
ATOM 2209 C C . LEU A 1 276 ? -4.010 6.725 10.046 1.00 91.00 276 LEU A C 1
ATOM 2211 O O . LEU A 1 276 ? -4.999 6.076 9.719 1.00 91.00 276 LEU A O 1
ATOM 2215 N N . LEU A 1 277 ? -2.901 6.739 9.313 1.00 91.25 277 LEU A N 1
ATOM 2216 C CA . LEU A 1 277 ? -2.636 5.841 8.191 1.00 91.25 277 LEU A CA 1
ATOM 2217 C C . LEU A 1 277 ? -1.485 4.912 8.567 1.00 91.25 277 LEU A C 1
ATOM 2219 O O . LEU A 1 277 ? -0.381 5.393 8.806 1.00 91.25 277 LEU A O 1
ATOM 2223 N N . ILE A 1 278 ? -1.712 3.599 8.562 1.00 92.06 278 ILE A N 1
ATOM 2224 C CA . ILE A 1 278 ? -0.653 2.590 8.665 1.00 92.06 278 ILE A CA 1
ATOM 2225 C C . ILE A 1 278 ? -0.500 1.917 7.307 1.00 92.06 278 ILE A C 1
ATOM 2227 O O . ILE A 1 278 ? -1.458 1.387 6.759 1.00 92.06 278 ILE A O 1
ATOM 2231 N N . VAL A 1 279 ? 0.711 1.905 6.753 1.00 89.31 279 VAL A N 1
ATOM 2232 C CA . VAL A 1 279 ? 1.011 1.107 5.554 1.00 89.31 279 VAL A CA 1
ATOM 2233 C C . VAL A 1 279 ? 2.129 0.141 5.861 1.00 89.31 279 VAL A C 1
ATOM 2235 O O . VAL A 1 279 ? 3.204 0.575 6.278 1.00 89.31 279 VAL A O 1
ATOM 2238 N N . SER A 1 280 ? 1.883 -1.146 5.620 1.00 89.69 280 SER A N 1
ATOM 2239 C CA . SER A 1 280 ? 2.905 -2.161 5.821 1.00 89.69 280 SER A CA 1
ATOM 2240 C C . SER A 1 280 ? 3.630 -2.528 4.537 1.00 89.69 280 SER A C 1
ATOM 2242 O O . SER A 1 280 ? 2.999 -2.754 3.505 1.00 89.69 280 SER A O 1
ATOM 2244 N N . TRP A 1 281 ? 4.958 -2.606 4.619 1.00 87.88 281 TRP A N 1
ATOM 2245 C CA . TRP A 1 281 ? 5.831 -3.111 3.552 1.00 87.88 281 TRP A CA 1
ATOM 2246 C C . TRP A 1 281 ? 6.443 -4.472 3.892 1.00 87.88 281 TRP A C 1
ATOM 2248 O O . TRP A 1 281 ? 7.237 -4.999 3.121 1.00 87.88 281 TRP A O 1
ATOM 2258 N N . ALA A 1 282 ? 6.042 -5.075 5.015 1.00 88.19 282 ALA A N 1
ATOM 2259 C CA . ALA A 1 282 ? 6.636 -6.300 5.545 1.00 88.19 282 ALA A CA 1
ATOM 2260 C C . ALA A 1 282 ? 6.523 -7.523 4.613 1.00 88.19 282 ALA A C 1
ATOM 2262 O O . ALA A 1 282 ? 7.297 -8.464 4.754 1.00 88.19 282 ALA A O 1
ATOM 2263 N N . ARG A 1 283 ? 5.560 -7.526 3.681 1.00 89.19 283 ARG A N 1
ATOM 2264 C CA . ARG A 1 283 ? 5.361 -8.601 2.690 1.00 89.19 283 ARG A CA 1
ATOM 2265 C C . ARG A 1 283 ? 5.884 -8.258 1.294 1.00 89.19 283 ARG A C 1
ATOM 2267 O O . ARG A 1 283 ? 5.738 -9.066 0.385 1.00 89.19 283 ARG A O 1
ATOM 2274 N N . LEU A 1 284 ? 6.442 -7.065 1.104 1.00 88.25 284 LEU A N 1
ATOM 2275 C CA . LEU A 1 284 ? 7.008 -6.667 -0.178 1.00 88.25 284 LEU A CA 1
ATOM 2276 C C . LEU A 1 284 ? 8.463 -7.158 -0.275 1.00 88.25 284 LEU A C 1
ATOM 2278 O O . LEU A 1 284 ? 9.186 -7.073 0.723 1.00 88.25 284 LEU A O 1
ATOM 2282 N N . PRO A 1 285 ? 8.929 -7.596 -1.459 1.00 89.94 285 PRO A N 1
ATOM 2283 C CA . PRO A 1 285 ? 10.305 -8.053 -1.688 1.00 89.94 285 PRO A CA 1
ATOM 2284 C C . PRO A 1 285 ? 11.306 -6.879 -1.744 1.00 89.94 285 PRO A C 1
ATOM 2286 O O . PRO A 1 285 ? 12.132 -6.754 -2.644 1.00 89.94 285 PRO A O 1
ATOM 2289 N N . ILE A 1 286 ? 11.239 -5.959 -0.776 1.00 87.69 286 ILE A N 1
ATOM 2290 C CA . ILE A 1 286 ? 12.010 -4.705 -0.768 1.00 87.69 286 ILE A CA 1
ATOM 2291 C C . ILE A 1 286 ? 13.511 -4.904 -0.534 1.00 87.69 286 ILE A C 1
ATOM 2293 O O . ILE A 1 286 ? 14.260 -3.943 -0.652 1.00 87.69 286 ILE A O 1
ATOM 2297 N N . HIS A 1 287 ? 13.958 -6.118 -0.208 1.00 91.31 287 HIS A N 1
ATOM 2298 C CA . HIS A 1 287 ? 15.377 -6.448 -0.057 1.00 91.31 287 HIS A CA 1
ATOM 2299 C C . HIS A 1 287 ? 15.884 -7.400 -1.151 1.00 91.31 287 HIS A C 1
ATOM 2301 O O . HIS A 1 287 ? 16.997 -7.903 -1.036 1.00 91.31 287 HIS A O 1
ATOM 2307 N N . ASP A 1 288 ? 15.101 -7.664 -2.199 1.00 93.19 288 ASP A N 1
ATOM 2308 C CA . ASP A 1 288 ? 15.439 -8.665 -3.229 1.00 93.19 288 ASP A CA 1
ATOM 2309 C C . ASP A 1 288 ? 16.163 -8.059 -4.436 1.00 93.19 288 ASP A C 1
ATOM 2311 O O . ASP A 1 288 ? 16.620 -8.788 -5.308 1.00 93.19 288 ASP A O 1
ATOM 2315 N N . ALA A 1 289 ? 16.292 -6.729 -4.480 1.00 91.12 289 ALA A N 1
ATOM 2316 C CA . ALA A 1 289 ? 16.990 -6.013 -5.540 1.00 91.12 289 ALA A CA 1
ATOM 2317 C C . ALA A 1 289 ? 18.509 -6.248 -5.457 1.00 91.12 289 ALA A C 1
ATOM 2319 O O . ALA A 1 289 ? 19.239 -5.440 -4.895 1.00 91.12 289 ALA A O 1
ATOM 2320 N N . ASP A 1 290 ? 18.979 -7.371 -5.987 1.00 94.00 290 ASP A N 1
ATOM 2321 C CA . ASP A 1 290 ? 20.398 -7.661 -6.164 1.00 94.00 290 ASP A CA 1
ATOM 2322 C C . ASP A 1 290 ? 20.796 -7.385 -7.616 1.00 94.00 290 ASP A C 1
ATOM 2324 O O . ASP A 1 290 ? 20.299 -8.020 -8.544 1.00 94.00 290 ASP A O 1
ATOM 2328 N N . PHE A 1 291 ? 21.681 -6.409 -7.811 1.00 92.00 291 PHE A N 1
ATOM 2329 C CA . PHE A 1 291 ? 22.172 -6.015 -9.134 1.00 92.00 291 PHE A CA 1
ATOM 2330 C C . PHE A 1 291 ? 23.450 -6.766 -9.549 1.00 92.00 291 PHE A C 1
ATOM 2332 O O . PHE A 1 291 ? 24.076 -6.401 -10.538 1.00 92.00 291 PHE A O 1
ATOM 2339 N N . GLY A 1 292 ? 23.859 -7.790 -8.791 1.00 93.06 292 GLY A N 1
ATOM 2340 C CA . GLY A 1 292 ? 25.117 -8.523 -8.973 1.00 93.06 292 GLY A CA 1
ATOM 2341 C C . GLY A 1 292 ? 26.218 -8.124 -7.985 1.00 93.06 292 GLY A C 1
ATOM 2342 O O . GLY A 1 292 ? 27.286 -8.731 -7.979 1.00 93.06 292 GLY A O 1
ATOM 2343 N N . TRP A 1 293 ? 25.961 -7.138 -7.118 1.00 93.50 293 TRP A N 1
ATOM 2344 C CA . TRP A 1 293 ? 26.881 -6.691 -6.059 1.00 93.50 293 TRP A CA 1
ATOM 2345 C C . TRP A 1 293 ? 26.331 -6.923 -4.646 1.00 93.50 293 TRP A C 1
ATOM 2347 O O . TRP A 1 293 ? 26.809 -6.321 -3.681 1.00 93.50 293 TRP A O 1
ATOM 2357 N N . GLY A 1 294 ? 25.337 -7.802 -4.518 1.00 91.62 294 GLY A N 1
ATOM 2358 C CA . GLY A 1 294 ? 24.707 -8.155 -3.258 1.00 91.62 294 GLY A CA 1
ATOM 2359 C C . GLY A 1 294 ? 23.414 -7.387 -2.997 1.00 91.62 294 GLY A C 1
ATOM 2360 O O . GLY A 1 294 ? 23.135 -6.325 -3.558 1.00 91.62 294 GLY A O 1
ATOM 2361 N N . ARG A 1 295 ? 22.620 -7.938 -2.081 1.00 93.31 295 ARG A N 1
ATOM 2362 C CA . ARG A 1 295 ? 21.343 -7.372 -1.632 1.00 93.31 295 ARG A CA 1
ATOM 2363 C C . ARG A 1 295 ? 21.536 -6.065 -0.846 1.00 93.31 295 ARG A C 1
ATOM 2365 O O . ARG A 1 295 ? 22.572 -5.869 -0.201 1.00 93.31 295 ARG A O 1
ATOM 2372 N N . PRO A 1 296 ? 20.527 -5.176 -0.831 1.00 92.38 296 PRO A N 1
ATOM 2373 C CA . PRO A 1 296 ? 20.590 -3.943 -0.058 1.00 92.38 296 PRO A CA 1
ATOM 2374 C C . PRO A 1 296 ? 20.723 -4.228 1.442 1.00 92.38 296 PRO A C 1
ATOM 2376 O O . PRO A 1 296 ? 20.008 -5.057 2.005 1.00 92.38 296 PRO A O 1
ATOM 2379 N N . ILE A 1 297 ? 21.584 -3.465 2.118 1.00 93.19 297 ILE A N 1
ATOM 2380 C CA . ILE A 1 297 ? 21.702 -3.478 3.584 1.00 93.19 297 ILE A CA 1
ATOM 2381 C C . ILE A 1 297 ? 20.563 -2.708 4.263 1.00 93.19 297 ILE A C 1
ATOM 2383 O O . ILE A 1 297 ? 20.311 -2.891 5.453 1.00 93.19 297 ILE A O 1
ATOM 2387 N N . PHE A 1 298 ? 19.895 -1.821 3.522 1.00 85.94 298 PHE A N 1
ATOM 2388 C CA . PHE A 1 298 ? 18.731 -1.079 3.988 1.00 85.94 298 PHE A CA 1
ATOM 2389 C C . PHE A 1 298 ? 17.893 -0.588 2.805 1.00 85.94 298 PHE A C 1
ATOM 2391 O O . PHE A 1 298 ? 18.435 -0.112 1.808 1.00 85.94 298 PHE A O 1
ATOM 2398 N N . MET A 1 299 ? 16.571 -0.640 2.953 1.00 86.12 299 MET A N 1
ATOM 2399 C CA . MET A 1 299 ? 15.608 0.025 2.080 1.00 86.12 299 MET A CA 1
ATOM 2400 C C . MET A 1 299 ? 14.690 0.895 2.942 1.00 86.12 299 MET A C 1
ATOM 2402 O O . MET A 1 299 ? 14.199 0.462 3.987 1.00 86.12 299 MET A O 1
ATOM 2406 N N . GLY A 1 300 ? 14.487 2.146 2.535 1.00 76.31 300 GLY A N 1
ATOM 2407 C CA . GLY A 1 300 ? 13.675 3.102 3.280 1.00 76.31 300 GLY A CA 1
ATOM 2408 C C . GLY A 1 300 ? 12.936 4.082 2.383 1.00 76.31 300 GLY A C 1
ATOM 2409 O O . GLY A 1 300 ? 13.282 4.284 1.225 1.00 76.31 300 GLY A O 1
ATOM 2410 N N . ARG A 1 301 ? 11.900 4.717 2.930 1.00 71.31 301 ARG A N 1
ATOM 2411 C CA . ARG A 1 301 ? 11.113 5.745 2.241 1.00 71.31 301 ARG A CA 1
ATOM 2412 C C . ARG A 1 301 ? 11.835 7.095 2.300 1.00 71.31 301 ARG A C 1
ATOM 2414 O O . ARG A 1 301 ? 12.398 7.442 3.334 1.00 71.31 301 ARG A O 1
ATOM 2421 N N . VAL A 1 302 ? 11.742 7.882 1.231 1.00 68.12 302 VAL A N 1
ATOM 2422 C CA . VAL A 1 302 ? 12.141 9.296 1.203 1.00 68.12 302 VAL A CA 1
ATOM 2423 C C . VAL A 1 302 ? 10.904 10.143 0.956 1.00 68.12 302 VAL A C 1
ATOM 2425 O O . VAL A 1 302 ? 10.178 9.935 -0.015 1.00 68.12 302 VAL A O 1
ATOM 2428 N N . GLY A 1 303 ? 10.641 11.099 1.839 1.00 62.78 303 GLY A N 1
ATOM 2429 C CA . GLY A 1 303 ? 9.504 11.996 1.696 1.00 62.78 303 GLY A CA 1
ATOM 2430 C C . GLY A 1 303 ? 9.380 12.963 2.859 1.00 62.78 303 GLY A C 1
ATOM 2431 O O . GLY A 1 303 ? 9.978 12.764 3.916 1.00 62.78 303 GLY A O 1
ATOM 2432 N N . ILE A 1 304 ? 8.589 14.010 2.641 1.00 57.72 304 ILE A N 1
ATOM 2433 C CA . ILE A 1 304 ? 8.258 14.992 3.670 1.00 57.72 304 ILE A CA 1
ATOM 2434 C C . ILE A 1 304 ? 7.460 14.274 4.772 1.00 57.72 304 ILE A C 1
ATOM 2436 O O . ILE A 1 304 ? 6.492 13.570 4.453 1.00 57.72 304 ILE A O 1
ATOM 2440 N N . PRO A 1 305 ? 7.845 14.417 6.054 1.00 62.81 305 PRO A N 1
ATOM 2441 C CA . PRO A 1 305 ? 7.083 13.866 7.164 1.00 62.81 305 PRO A CA 1
ATOM 2442 C C . PRO A 1 305 ? 5.627 14.334 7.095 1.00 62.81 305 PRO A C 1
ATOM 2444 O O . PRO A 1 305 ? 5.344 15.527 7.056 1.00 62.81 305 PRO A O 1
ATOM 2447 N N . THR A 1 306 ? 4.695 13.386 7.065 1.00 67.62 306 THR A N 1
ATOM 2448 C CA . THR A 1 306 ? 3.260 13.671 7.161 1.00 67.62 306 THR A CA 1
ATOM 2449 C C . THR A 1 306 ? 2.787 13.172 8.516 1.00 67.62 306 THR A C 1
ATOM 2451 O O . THR A 1 306 ? 2.951 11.989 8.823 1.00 67.62 306 THR A O 1
ATOM 2454 N N . ALA A 1 307 ? 2.231 14.061 9.341 1.00 69.75 307 ALA A N 1
ATOM 2455 C CA . ALA A 1 307 ? 1.718 13.681 10.653 1.00 69.75 307 ALA A CA 1
ATOM 2456 C C . ALA A 1 307 ? 0.607 12.627 10.511 1.00 69.75 307 ALA A C 1
ATOM 2458 O O . ALA A 1 307 ? -0.174 12.655 9.560 1.00 69.75 307 ALA A O 1
ATOM 2459 N N . GLY A 1 308 ? 0.591 11.664 11.436 1.00 71.81 308 GLY A N 1
ATOM 2460 C CA . GLY A 1 308 ? -0.346 10.538 11.424 1.00 71.81 308 GLY A CA 1
ATOM 2461 C C . GLY A 1 308 ? -0.178 9.556 10.268 1.00 71.81 308 GLY A C 1
ATOM 2462 O O . GLY A 1 308 ? -1.100 8.800 9.984 1.00 71.81 308 GLY A O 1
ATOM 2463 N N . CYS A 1 309 ? 0.978 9.533 9.602 1.00 75.12 309 CYS A N 1
ATOM 2464 C CA . CYS A 1 309 ? 1.347 8.456 8.687 1.00 75.12 309 CYS A CA 1
ATOM 2465 C C . CYS A 1 309 ? 2.407 7.554 9.332 1.00 75.12 309 CYS A C 1
ATOM 2467 O O . CYS A 1 309 ? 3.586 7.904 9.377 1.00 75.12 309 CYS A O 1
ATOM 2469 N N . CYS A 1 310 ? 2.006 6.365 9.770 1.00 74.06 310 CYS A N 1
ATOM 2470 C CA . CYS A 1 310 ? 2.891 5.315 10.259 1.00 74.06 310 CYS A CA 1
ATOM 2471 C C . CYS A 1 310 ? 3.183 4.286 9.154 1.00 74.06 310 CYS A C 1
ATOM 2473 O O . CYS A 1 310 ? 2.356 4.004 8.283 1.00 74.06 310 CYS A O 1
ATOM 2475 N N . ARG A 1 311 ? 4.390 3.718 9.165 1.00 69.31 311 ARG A N 1
ATOM 2476 C CA . ARG A 1 311 ? 4.821 2.693 8.204 1.00 69.31 311 ARG A CA 1
ATOM 2477 C C . ARG A 1 311 ? 5.463 1.545 8.979 1.00 69.31 311 ARG A C 1
ATOM 2479 O O . ARG A 1 311 ? 6.317 1.818 9.819 1.00 69.31 311 ARG A O 1
ATOM 2486 N N . ALA A 1 312 ? 5.007 0.318 8.726 1.00 58.81 312 ALA A N 1
ATOM 2487 C CA . ALA A 1 312 ? 5.356 -0.883 9.493 1.00 58.81 312 ALA A CA 1
ATOM 2488 C C . ALA A 1 312 ? 6.009 -1.973 8.633 1.00 58.81 312 ALA A C 1
ATOM 2490 O O . ALA A 1 312 ? 5.443 -2.338 7.572 1.00 58.81 312 ALA A O 1
#